Protein AF-A0AAE0B024-F1 (afdb_monomer)

Secondary structure (DSSP, 8-state):
------SS----HHHHHHHHHHHHTS--S-EEEEESS-TTTTSSS-SSS--TT-HHHHHHTTS-EEEEEETT-HHHHHHHHHHS--EEEEEPPPPP-----S----HHHHHHHHHHHHHHS---HHHHHHHHHTTPPPPEEE-S-TTT-GGG-SSSSEEE---TTS-S-HHHHHHHHHHHHHHHHHHHHHTTTPPPSEEEEEE-HHHHHHTTSHHHHHHHHHTTEEEEE-TTS-EEEEEEPPHHHH-S---EEEEEE-HHHHHH-HHHHHHHHHHHHHHHTTTS-----EEEEP-

Structure (mmCIF, N/CA/C/O backbone):
data_AF-A0AAE0B024-F1
#
_entry.id   AF-A0AAE0B024-F1
#
loop_
_atom_site.group_PDB
_atom_site.id
_atom_site.type_symbol
_atom_site.label_atom_id
_atom_site.label_alt_id
_atom_site.label_comp_id
_atom_site.label_asym_id
_atom_site.label_entity_id
_atom_site.label_seq_id
_atom_site.pdbx_PDB_ins_code
_atom_site.Cartn_x
_atom_site.Cartn_y
_atom_site.Cartn_z
_atom_site.occupancy
_atom_site.B_iso_or_equiv
_atom_site.auth_seq_id
_atom_site.auth_comp_id
_atom_site.auth_asym_id
_atom_site.auth_atom_id
_atom_site.pdbx_PDB_model_num
ATOM 1 N N . MET A 1 1 ? 12.556 31.915 -7.738 1.00 69.12 1 MET A N 1
ATOM 2 C CA . MET A 1 1 ? 11.563 31.519 -6.712 1.00 69.12 1 MET A CA 1
ATOM 3 C C . MET A 1 1 ? 10.248 32.215 -7.030 1.00 69.12 1 MET A C 1
ATOM 5 O O . MET A 1 1 ? 10.294 33.352 -7.480 1.00 69.12 1 MET A O 1
ATOM 9 N N . ARG A 1 2 ? 9.103 31.538 -6.878 1.00 78.94 2 ARG A N 1
ATOM 10 C CA . ARG A 1 2 ? 7.771 32.075 -7.207 1.00 78.94 2 ARG A CA 1
ATOM 11 C C . ARG A 1 2 ? 6.831 31.798 -6.036 1.00 78.94 2 ARG A C 1
ATOM 13 O O . ARG A 1 2 ? 6.771 30.659 -5.586 1.00 78.94 2 ARG A O 1
ATOM 20 N N . LEU A 1 3 ? 6.117 32.814 -5.555 1.00 75.31 3 LEU A N 1
ATOM 21 C CA . LEU A 1 3 ? 5.017 32.620 -4.611 1.00 75.31 3 LEU A CA 1
ATOM 22 C C . LEU A 1 3 ? 3.792 32.155 -5.408 1.00 75.31 3 LEU A C 1
ATOM 24 O O . LEU A 1 3 ? 3.409 32.803 -6.383 1.00 75.31 3 LEU A O 1
ATOM 28 N N . LEU A 1 4 ? 3.227 31.005 -5.045 1.00 87.25 4 LEU A N 1
ATOM 29 C CA . LEU A 1 4 ? 2.129 30.371 -5.774 1.00 87.25 4 LEU A CA 1
ATOM 30 C C . LEU A 1 4 ? 0.865 30.342 -4.914 1.00 87.25 4 LEU A C 1
ATOM 32 O O . LEU A 1 4 ? 0.915 29.975 -3.747 1.00 87.25 4 LEU A O 1
ATOM 36 N N . PHE A 1 5 ? -0.270 30.665 -5.535 1.00 88.19 5 PHE A N 1
ATOM 37 C CA . PHE A 1 5 ? -1.617 30.503 -4.967 1.00 88.19 5 PHE A CA 1
ATOM 38 C C . PHE A 1 5 ? -2.400 29.378 -5.670 1.00 88.19 5 PHE A C 1
ATOM 40 O O . PHE A 1 5 ? -3.627 29.311 -5.591 1.00 88.19 5 PHE A O 1
ATOM 47 N N . SER A 1 6 ? -1.710 28.512 -6.420 1.00 86.19 6 SER A N 1
ATOM 48 C CA . SER A 1 6 ? -2.346 27.419 -7.155 1.00 86.19 6 SER A CA 1
ATOM 49 C C . SER A 1 6 ? -2.864 26.346 -6.201 1.00 86.19 6 SER A C 1
ATOM 51 O O . SER A 1 6 ? -2.151 25.903 -5.305 1.00 86.19 6 SER A O 1
ATOM 53 N N . LYS A 1 7 ? -4.088 25.870 -6.447 1.00 82.62 7 LYS A N 1
ATOM 54 C CA . LYS A 1 7 ? -4.689 24.751 -5.699 1.00 82.62 7 LYS A CA 1
ATOM 55 C C . LYS A 1 7 ? -4.157 23.378 -6.126 1.00 82.62 7 LYS A C 1
ATOM 57 O O . LYS A 1 7 ? -4.392 22.395 -5.433 1.00 82.62 7 LYS A O 1
ATOM 62 N N . SER A 1 8 ? -3.481 23.303 -7.271 1.00 80.94 8 SER A N 1
ATOM 63 C CA . SER A 1 8 ? -2.954 22.072 -7.861 1.00 80.94 8 SER A CA 1
ATOM 64 C C . SER A 1 8 ? -1.433 22.112 -7.953 1.00 80.94 8 SER A C 1
ATOM 66 O O . SER A 1 8 ? -0.854 23.136 -8.320 1.00 80.94 8 SER A O 1
ATOM 68 N N . ALA A 1 9 ? -0.798 20.978 -7.665 1.00 85.56 9 ALA A N 1
ATOM 69 C CA . ALA A 1 9 ? 0.608 20.760 -7.974 1.00 85.56 9 ALA A CA 1
ATOM 70 C C . ALA A 1 9 ? 0.785 20.399 -9.460 1.00 85.56 9 ALA A C 1
ATOM 72 O O . ALA A 1 9 ? -0.154 19.963 -10.127 1.00 85.56 9 ALA A O 1
ATOM 73 N N . SER A 1 10 ? 1.997 20.580 -9.973 1.00 91.50 10 SER A N 1
ATOM 74 C CA . SER A 1 10 ? 2.424 20.114 -11.295 1.00 91.50 10 SER A CA 1
ATOM 75 C C . SER A 1 10 ? 3.921 19.793 -11.244 1.00 91.50 10 SER A C 1
ATOM 77 O O . SER A 1 10 ? 4.627 20.382 -10.415 1.00 91.50 10 SER A O 1
ATOM 79 N N . PRO A 1 11 ? 4.426 18.866 -12.075 1.00 93.00 11 PRO A N 1
ATOM 80 C CA . PRO A 1 11 ? 5.859 18.658 -12.211 1.00 93.00 11 PRO A CA 1
ATOM 81 C C . PRO A 1 11 ? 6.511 19.934 -12.751 1.00 93.00 11 PRO A C 1
ATOM 83 O O . PRO A 1 11 ? 5.989 20.591 -13.653 1.00 93.00 11 PRO A O 1
ATOM 86 N N . HIS A 1 12 ? 7.680 20.284 -12.221 1.00 94.06 12 HIS A N 1
ATOM 87 C CA . HIS A 1 12 ? 8.467 21.370 -12.797 1.00 94.06 12 HIS A CA 1
ATOM 88 C C . HIS A 1 12 ? 9.030 20.959 -14.165 1.00 94.06 12 HIS A C 1
ATOM 90 O O . HIS A 1 12 ? 9.232 19.775 -14.440 1.00 94.06 12 HIS A O 1
ATOM 96 N N . HIS A 1 13 ? 9.365 21.943 -15.005 1.00 96.38 13 HIS A N 1
ATOM 97 C CA . HIS A 1 13 ? 9.846 21.686 -16.367 1.00 96.38 13 HIS A CA 1
ATOM 98 C C . HIS A 1 13 ? 11.048 20.741 -16.417 1.00 96.38 13 HIS A C 1
ATOM 100 O O . HIS A 1 13 ? 11.037 19.823 -17.217 1.00 96.38 13 HIS A O 1
ATOM 106 N N . GLY A 1 14 ? 12.030 20.884 -15.519 1.00 96.94 14 GLY A N 1
ATOM 107 C CA . GLY A 1 14 ? 13.171 19.957 -15.462 1.00 96.94 14 GLY A CA 1
ATOM 108 C C . GLY A 1 14 ? 12.781 18.476 -15.315 1.00 96.94 14 GLY A C 1
ATOM 109 O O . GLY A 1 14 ? 13.379 17.628 -15.968 1.00 96.94 14 GLY A O 1
ATOM 110 N N . PHE A 1 15 ? 11.746 18.166 -14.526 1.00 95.81 15 PHE A N 1
ATOM 111 C CA . PHE A 1 15 ? 11.252 16.798 -14.362 1.00 95.81 15 PHE A CA 1
ATOM 112 C C . PHE A 1 15 ? 10.595 16.298 -15.653 1.00 95.81 15 PHE A C 1
ATOM 114 O O . PHE A 1 15 ? 10.873 15.193 -16.102 1.00 95.81 15 PHE A O 1
ATOM 121 N N . ALA A 1 16 ? 9.781 17.138 -16.297 1.00 96.12 16 ALA A N 1
ATOM 122 C CA . ALA A 1 16 ? 9.149 16.799 -17.572 1.00 96.12 16 ALA A CA 1
ATOM 123 C C . ALA A 1 16 ? 10.160 16.650 -18.723 1.00 96.12 16 ALA A C 1
ATOM 125 O O . ALA A 1 16 ? 10.033 15.752 -19.559 1.00 96.12 16 ALA A O 1
ATOM 126 N N . THR A 1 17 ? 11.192 17.495 -18.749 1.00 97.06 17 THR A N 1
ATOM 127 C CA . THR A 1 17 ? 12.264 17.446 -19.746 1.00 97.06 17 THR A CA 1
ATOM 128 C C . THR A 1 17 ? 13.077 16.165 -19.627 1.00 97.06 17 THR A C 1
ATOM 130 O O . THR A 1 17 ? 13.451 15.616 -20.656 1.00 97.06 17 THR A O 1
ATOM 133 N N . TYR A 1 18 ? 13.311 15.656 -18.412 1.00 96.69 18 TYR A N 1
ATOM 134 C CA . TYR A 1 18 ? 13.999 14.378 -18.215 1.00 96.69 18 TYR A CA 1
ATOM 135 C C . TYR A 1 18 ? 13.290 13.239 -18.959 1.00 96.69 18 TYR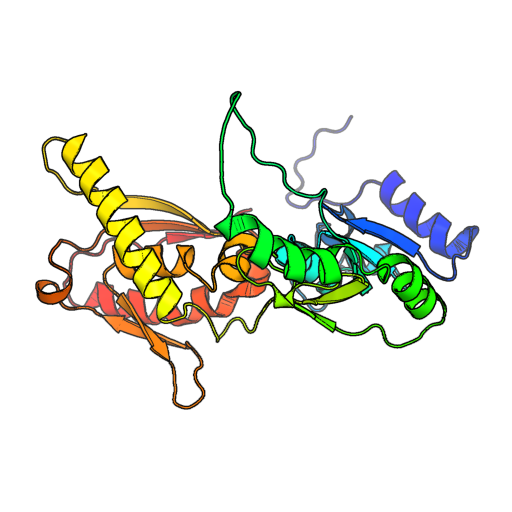 A C 1
ATOM 137 O O . TYR A 1 18 ? 13.898 12.601 -19.816 1.00 96.69 18 TYR A O 1
ATOM 145 N N . TYR A 1 19 ? 11.993 13.038 -18.716 1.00 96.62 19 TYR A N 1
ATOM 146 C CA . TYR A 1 19 ? 11.247 11.976 -19.396 1.00 96.62 19 TYR A CA 1
ATOM 147 C C . TYR A 1 19 ? 11.108 12.226 -20.901 1.00 96.62 19 TYR A C 1
ATOM 149 O O . TYR A 1 19 ? 11.275 11.306 -21.699 1.00 96.62 19 TYR A O 1
ATOM 157 N N . SER A 1 20 ? 10.910 13.485 -21.307 1.00 95.75 20 SER A N 1
ATOM 158 C CA . SER A 1 20 ? 10.879 13.851 -22.729 1.00 95.75 20 SER A CA 1
ATOM 159 C C . SER A 1 20 ? 12.200 13.534 -23.437 1.00 95.75 20 SER A C 1
ATOM 161 O O . SER A 1 20 ? 12.191 13.103 -24.587 1.00 95.75 20 SER A O 1
ATOM 163 N N . PHE A 1 21 ? 13.339 13.738 -22.769 1.00 97.69 21 PHE A N 1
ATOM 164 C CA . PHE A 1 21 ? 14.655 13.384 -23.291 1.00 97.69 21 PHE A CA 1
ATOM 165 C C . PHE A 1 21 ? 14.802 11.866 -23.424 1.00 97.69 21 PHE A C 1
ATOM 167 O O . PHE A 1 21 ? 15.203 11.404 -24.491 1.00 97.69 21 PHE A O 1
ATOM 174 N N . VAL A 1 22 ? 14.443 11.103 -22.384 1.00 97.38 22 VAL A N 1
ATOM 175 C CA . VAL A 1 22 ? 14.522 9.632 -22.387 1.00 97.38 22 VAL A CA 1
ATOM 176 C C . VAL A 1 22 ? 13.712 9.038 -23.546 1.00 97.38 22 VAL A C 1
ATOM 178 O O . VAL A 1 22 ? 14.231 8.199 -24.280 1.00 97.38 22 VAL A O 1
ATOM 181 N N . GLU A 1 23 ? 12.487 9.524 -23.765 1.00 95.44 23 GLU A N 1
ATOM 182 C CA . GLU A 1 23 ? 11.603 9.043 -24.836 1.00 95.44 23 GLU A CA 1
ATOM 183 C C . GLU A 1 23 ? 12.037 9.519 -26.228 1.00 95.44 23 GLU A C 1
ATOM 185 O O . GLU A 1 23 ? 12.195 8.722 -27.149 1.00 95.44 23 GLU A O 1
ATOM 190 N N . LYS A 1 24 ? 12.213 10.831 -26.415 1.00 96.06 24 LYS A N 1
ATOM 191 C CA . LYS A 1 24 ? 12.249 11.425 -27.764 1.00 96.06 24 LYS A CA 1
ATOM 192 C C . LYS A 1 24 ? 13.659 11.637 -28.299 1.00 96.06 24 LYS A C 1
ATOM 194 O O . LYS A 1 24 ? 13.842 11.681 -29.515 1.00 96.06 24 LYS A O 1
ATOM 199 N N . ILE A 1 25 ? 14.642 11.798 -27.412 1.00 97.75 25 ILE A N 1
ATOM 200 C CA . ILE A 1 25 ? 16.025 12.132 -27.781 1.00 97.75 25 ILE A CA 1
ATOM 201 C C . ILE A 1 25 ? 16.927 10.912 -27.615 1.00 97.75 25 ILE A C 1
ATOM 203 O O . ILE A 1 25 ? 17.535 10.476 -28.587 1.00 97.75 25 ILE A O 1
ATOM 207 N N . PHE A 1 26 ? 16.986 10.349 -26.407 1.00 98.12 26 PHE A N 1
ATOM 208 C CA . PHE A 1 26 ? 17.744 9.132 -26.127 1.00 98.12 26 PHE A CA 1
ATOM 209 C C . PHE A 1 26 ? 17.098 7.898 -26.766 1.00 98.12 26 PHE A C 1
ATOM 211 O O . PHE A 1 26 ? 17.817 6.987 -27.161 1.00 98.12 26 PHE A O 1
ATOM 218 N N . LYS A 1 27 ? 15.765 7.915 -26.934 1.00 97.50 27 LYS A N 1
ATOM 219 C CA . LYS A 1 27 ? 14.979 6.837 -27.552 1.00 97.50 27 LYS A CA 1
ATOM 220 C C . LYS A 1 27 ? 15.167 5.508 -26.822 1.00 97.50 27 LYS A C 1
ATOM 222 O O . LYS A 1 27 ? 15.493 4.500 -27.437 1.00 97.50 27 LYS A O 1
ATOM 227 N N . ALA A 1 28 ? 14.992 5.530 -25.499 1.00 97.75 28 ALA A N 1
ATOM 228 C CA . ALA A 1 28 ? 15.032 4.313 -24.695 1.00 97.75 28 ALA A CA 1
ATOM 229 C C . ALA A 1 28 ? 13.937 3.328 -25.128 1.00 97.75 28 ALA A C 1
ATOM 231 O O . ALA A 1 28 ? 12.767 3.699 -25.201 1.00 97.75 28 ALA A O 1
ATOM 232 N N . ASP A 1 29 ? 14.308 2.060 -25.304 1.00 98.00 29 ASP A N 1
ATOM 233 C CA . ASP A 1 29 ? 13.351 0.969 -25.529 1.00 98.00 29 ASP A CA 1
ATOM 234 C C . ASP A 1 29 ? 12.636 0.535 -24.236 1.00 98.00 29 ASP A C 1
ATOM 236 O O . ASP A 1 29 ? 11.558 -0.051 -24.281 1.00 98.00 29 ASP A O 1
ATOM 240 N N . ALA A 1 30 ? 13.235 0.813 -23.074 1.00 97.38 30 ALA A N 1
ATOM 241 C CA . ALA A 1 30 ? 12.669 0.576 -21.749 1.00 97.38 30 ALA A CA 1
ATOM 242 C C . ALA A 1 30 ? 13.340 1.485 -20.708 1.00 97.38 30 ALA A C 1
ATOM 244 O O . ALA A 1 30 ? 14.483 1.912 -20.884 1.00 97.38 30 ALA A O 1
ATOM 245 N N . VAL A 1 31 ? 12.658 1.735 -19.589 1.00 96.81 31 VAL A N 1
ATOM 246 C CA . VAL A 1 31 ? 13.217 2.452 -18.436 1.00 96.81 31 VAL A CA 1
ATOM 247 C C . VAL A 1 31 ? 13.183 1.571 -17.192 1.00 96.81 31 VAL A C 1
ATOM 249 O O . VAL A 1 31 ? 12.182 0.914 -16.915 1.00 96.81 31 VAL A O 1
ATOM 252 N N . LEU A 1 32 ? 14.286 1.559 -16.441 1.00 96.06 32 LEU A N 1
ATOM 253 C CA . LEU A 1 32 ? 14.387 0.886 -15.149 1.00 96.06 32 LEU A CA 1
ATOM 254 C C . LEU A 1 32 ? 14.439 1.922 -14.025 1.00 96.06 32 LEU A C 1
ATOM 256 O O . LEU A 1 32 ? 15.361 2.733 -13.961 1.00 96.06 32 LEU A O 1
ATOM 260 N N . HIS A 1 33 ? 13.482 1.842 -13.108 1.00 96.25 33 HIS A N 1
ATOM 261 C CA . HIS A 1 33 ? 13.453 2.603 -11.866 1.00 96.25 33 HIS A CA 1
ATOM 262 C C . HIS A 1 33 ? 13.751 1.705 -10.657 1.00 96.25 33 HIS A C 1
ATOM 264 O O . HIS A 1 33 ? 13.598 0.482 -10.697 1.00 96.25 33 HIS A O 1
ATOM 270 N N . PHE A 1 34 ? 14.132 2.333 -9.546 1.00 93.94 34 PHE A N 1
ATOM 271 C CA . PHE A 1 34 ? 14.314 1.678 -8.253 1.00 93.94 34 PHE A CA 1
ATOM 272 C C . PHE A 1 34 ? 13.331 2.292 -7.257 1.00 93.94 34 PHE A C 1
ATOM 274 O O . PHE A 1 34 ? 13.369 3.489 -6.979 1.00 93.94 34 PHE A O 1
ATOM 281 N N . GLY A 1 35 ? 12.406 1.473 -6.773 1.00 78.38 35 GLY A N 1
ATOM 282 C CA . GLY A 1 35 ? 11.263 1.880 -5.974 1.00 78.38 35 GLY A CA 1
ATOM 283 C C . GLY A 1 35 ? 11.408 1.501 -4.508 1.00 78.38 35 GLY A C 1
ATOM 284 O O . GLY A 1 35 ? 11.243 0.340 -4.130 1.00 78.38 35 GLY A O 1
ATOM 285 N N . SER A 1 36 ? 11.628 2.518 -3.680 1.00 65.06 36 SER A N 1
ATOM 286 C CA . SER A 1 36 ? 11.063 2.581 -2.327 1.00 65.06 36 SER A CA 1
ATOM 287 C C . SER A 1 36 ? 9.941 3.624 -2.249 1.00 65.06 36 SER A C 1
ATOM 289 O O . SER A 1 36 ? 8.958 3.350 -1.572 1.00 65.06 36 SER A O 1
ATOM 291 N N . HIS A 1 37 ? 10.074 4.739 -2.994 1.00 69.25 37 HIS A N 1
ATOM 292 C CA . HIS A 1 37 ? 9.078 5.795 -3.242 1.00 69.25 37 HIS A CA 1
ATOM 293 C C . HIS A 1 37 ? 9.386 6.521 -4.576 1.00 69.25 37 HIS A C 1
ATOM 295 O O . HIS A 1 37 ? 10.313 7.332 -4.627 1.00 69.25 37 HIS A O 1
ATOM 301 N N . GLY A 1 38 ? 8.666 6.263 -5.673 1.00 76.62 38 GLY A N 1
ATOM 302 C CA . GLY A 1 38 ? 8.923 6.939 -6.952 1.00 76.62 38 GLY A CA 1
ATOM 303 C C . GLY A 1 38 ? 8.113 8.228 -7.116 1.00 76.62 38 GLY A C 1
ATOM 304 O O . GLY A 1 38 ? 6.908 8.264 -6.903 1.00 76.62 38 GLY A O 1
ATOM 305 N N . SER A 1 39 ? 8.749 9.328 -7.523 1.00 84.88 39 SER A N 1
ATOM 306 C CA . SER A 1 39 ? 8.043 10.612 -7.674 1.00 84.88 39 SER A CA 1
ATOM 307 C C . SER A 1 39 ? 7.007 10.599 -8.802 1.00 84.88 39 SER A C 1
ATOM 309 O O . SER A 1 39 ? 6.007 11.307 -8.719 1.00 84.88 39 SER A O 1
ATOM 311 N N . LEU A 1 40 ? 7.241 9.813 -9.857 1.00 92.25 40 LEU A N 1
ATOM 312 C CA . LEU A 1 40 ? 6.410 9.774 -11.061 1.00 92.25 40 LEU A CA 1
ATOM 313 C C . LEU A 1 40 ? 4.985 9.317 -10.754 1.00 92.25 40 LEU A C 1
ATOM 315 O O . LEU A 1 40 ? 4.030 10.003 -11.109 1.00 92.25 40 LEU A O 1
ATOM 319 N N . GLU A 1 41 ? 4.832 8.182 -10.075 1.00 92.19 41 GLU A N 1
ATOM 320 C CA . GLU A 1 41 ? 3.527 7.604 -9.774 1.00 92.19 41 GLU A CA 1
ATOM 321 C C . GLU A 1 41 ? 2.705 8.470 -8.811 1.00 92.19 41 GLU A C 1
ATOM 323 O O . GLU A 1 41 ? 1.478 8.438 -8.866 1.00 92.19 41 GLU A O 1
ATOM 328 N N . PHE A 1 42 ? 3.349 9.301 -7.988 1.00 91.81 42 PHE A N 1
ATOM 329 C CA . PHE A 1 42 ? 2.676 10.220 -7.066 1.00 91.81 42 PHE A CA 1
ATOM 330 C C . PHE A 1 42 ? 2.402 11.608 -7.662 1.00 91.81 42 PHE A C 1
ATOM 332 O O . PHE A 1 42 ? 1.819 12.457 -6.984 1.00 91.81 42 PHE A O 1
ATOM 339 N N . MET A 1 43 ? 2.757 11.853 -8.930 1.00 92.56 43 MET A N 1
ATOM 340 C CA . MET A 1 43 ? 2.390 13.101 -9.599 1.00 92.56 43 MET A CA 1
ATOM 341 C C . MET A 1 43 ? 0.861 13.240 -9.726 1.00 92.56 43 MET A C 1
ATOM 343 O O . MET A 1 43 ? 0.155 12.232 -9.849 1.00 92.56 43 MET A O 1
ATOM 347 N N . PRO A 1 44 ? 0.319 14.474 -9.736 1.00 92.56 44 PRO A N 1
ATOM 348 C CA . PRO A 1 44 ? -1.123 14.709 -9.784 1.00 92.56 44 PRO A CA 1
ATOM 349 C C . PRO A 1 44 ? -1.822 14.000 -10.955 1.00 92.56 44 PRO A C 1
ATOM 351 O O . PRO A 1 44 ? -1.339 13.982 -12.086 1.00 92.56 44 PRO A O 1
ATOM 354 N N . GLY A 1 45 ? -2.979 13.399 -10.669 1.00 92.06 45 GLY A N 1
ATOM 355 C CA . GLY A 1 45 ? -3.739 12.591 -11.625 1.00 92.06 45 GLY A CA 1
ATOM 356 C C . GLY A 1 45 ? -4.756 11.677 -10.939 1.00 92.06 45 GLY A C 1
ATOM 357 O O . GLY A 1 45 ? -4.784 11.580 -9.706 1.00 92.06 45 GLY A O 1
ATOM 358 N N . LYS A 1 46 ? -5.582 10.992 -11.737 1.00 92.06 46 LYS A N 1
ATOM 359 C CA . LYS A 1 46 ? -6.607 10.032 -11.276 1.00 92.06 46 LYS A CA 1
ATOM 360 C C . LYS A 1 46 ? -6.000 8.907 -10.444 1.00 92.06 46 LYS A C 1
ATOM 362 O O . LYS A 1 46 ? -4.847 8.581 -10.632 1.00 92.06 46 LYS A O 1
ATOM 367 N N . GLN A 1 47 ? -6.769 8.290 -9.547 1.00 88.62 47 GLN A N 1
ATOM 368 C CA . GLN A 1 47 ? -6.291 7.217 -8.650 1.00 88.62 47 GLN A CA 1
ATOM 369 C C . GLN A 1 47 ? -5.846 5.949 -9.405 1.00 88.62 47 GLN A C 1
ATOM 371 O O . GLN A 1 47 ? -4.854 5.319 -9.051 1.00 88.62 47 GLN A O 1
ATOM 376 N N . VAL A 1 48 ? -6.597 5.580 -10.443 1.00 90.75 48 VAL A N 1
ATOM 377 C CA . VAL A 1 48 ? -6.379 4.440 -11.346 1.00 90.75 48 VAL A CA 1
ATOM 378 C C . VAL A 1 48 ? -7.046 4.766 -12.685 1.00 90.75 48 VAL A C 1
ATOM 380 O O . VAL A 1 48 ? -7.944 5.611 -12.713 1.00 90.75 48 VAL A O 1
ATOM 383 N N . GLY A 1 49 ? -6.615 4.122 -13.774 1.00 92.38 49 GLY A N 1
ATOM 384 C CA . GLY A 1 49 ? -7.131 4.399 -15.117 1.00 92.38 49 GLY A CA 1
ATOM 385 C C . GLY A 1 49 ? -6.753 5.813 -15.542 1.00 92.38 49 GLY A C 1
ATOM 386 O O . GLY A 1 49 ? -7.603 6.709 -15.566 1.00 92.38 49 GLY A O 1
ATOM 387 N N . MET A 1 50 ? -5.452 6.028 -15.768 1.00 94.94 50 MET A N 1
ATOM 388 C CA . MET A 1 50 ? -4.945 7.344 -16.143 1.00 94.94 50 MET A CA 1
ATOM 389 C C . MET A 1 50 ? -5.600 7.826 -17.442 1.00 94.94 50 MET A C 1
ATOM 391 O O . MET A 1 50 ? -6.121 7.046 -18.237 1.00 94.94 50 MET A O 1
ATOM 395 N N . SER A 1 51 ? -5.608 9.139 -17.623 1.00 94.00 51 SER A N 1
ATOM 396 C CA . SER A 1 51 ? -5.959 9.779 -18.889 1.00 94.00 51 SER A CA 1
ATOM 397 C C . SER A 1 51 ? -4.852 10.741 -19.290 1.00 94.00 51 SER A C 1
ATOM 399 O O . SER A 1 51 ? -4.027 11.084 -18.449 1.00 94.00 51 SER A O 1
ATOM 401 N N . ASP A 1 52 ? -4.922 11.240 -20.515 1.00 90.69 52 ASP A N 1
ATOM 402 C CA . ASP A 1 52 ? -4.052 12.263 -21.107 1.00 90.69 52 ASP A CA 1
ATOM 403 C C . ASP A 1 52 ? -3.732 13.472 -20.200 1.00 90.69 52 ASP A C 1
ATOM 405 O O . ASP A 1 52 ? -2.630 14.012 -20.233 1.00 90.69 52 ASP A O 1
ATOM 409 N N . VAL A 1 53 ? -4.672 13.889 -19.346 1.00 91.94 53 VAL A N 1
ATOM 410 C CA . VAL A 1 53 ? -4.466 14.980 -18.371 1.00 91.94 53 VAL A CA 1
ATOM 411 C C . VAL A 1 53 ? -3.7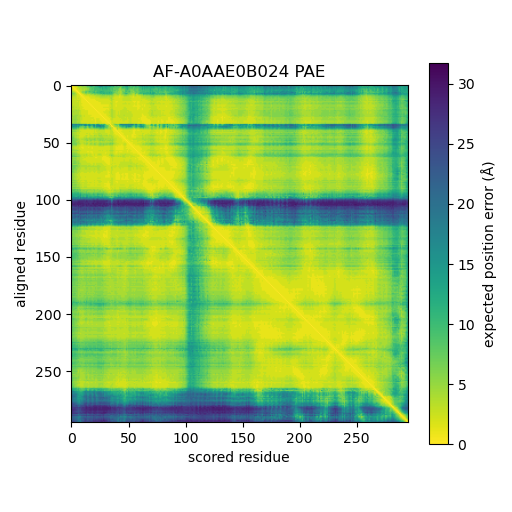22 14.570 -17.089 1.00 91.94 53 VAL A C 1
ATOM 413 O O . VAL A 1 53 ? -3.474 15.408 -16.222 1.00 91.94 53 VAL A O 1
ATOM 416 N N . CYS A 1 54 ? -3.406 13.287 -16.905 1.00 95.19 54 CYS A N 1
ATOM 417 C CA . CYS A 1 54 ? -2.668 12.792 -15.746 1.00 95.19 54 CYS A CA 1
ATOM 418 C C . CYS A 1 54 ? -1.164 12.903 -16.015 1.00 95.19 54 CYS A C 1
ATOM 420 O O . CYS A 1 54 ? -0.656 12.388 -17.010 1.00 95.19 54 CYS A O 1
ATOM 422 N N . TYR A 1 55 ? -0.425 13.529 -15.100 1.00 95.81 55 TYR A N 1
ATOM 423 C CA . TYR A 1 55 ? 1.024 13.664 -15.259 1.00 95.81 55 TYR A CA 1
ATOM 424 C C . TYR A 1 55 ? 1.768 12.326 -15.330 1.00 95.81 55 TYR A C 1
ATOM 426 O O . TYR A 1 55 ? 2.642 12.222 -16.179 1.00 95.81 55 TYR A O 1
ATOM 434 N N . PRO A 1 56 ? 1.446 11.295 -14.523 1.00 95.50 56 PRO A N 1
ATOM 435 C CA . PRO A 1 56 ? 2.123 10.006 -14.649 1.00 95.50 56 PRO A CA 1
ATOM 436 C C . PRO A 1 56 ? 2.060 9.416 -16.069 1.00 95.50 56 PRO A C 1
ATOM 438 O O . PRO A 1 56 ? 3.064 8.905 -16.549 1.00 95.50 56 PRO A O 1
ATOM 441 N N . ASP A 1 57 ? 0.914 9.558 -16.744 1.00 95.56 57 ASP A N 1
ATOM 442 C CA . ASP A 1 57 ? 0.671 9.074 -18.109 1.00 95.56 57 ASP A CA 1
ATOM 443 C C . ASP A 1 57 ? 1.429 9.898 -19.152 1.00 95.56 57 ASP A C 1
ATOM 445 O O . ASP A 1 57 ? 2.234 9.365 -19.910 1.00 95.56 57 ASP A O 1
ATOM 449 N N . SER A 1 58 ? 1.254 11.221 -19.120 1.00 93.75 58 SER A N 1
ATOM 450 C CA . SER A 1 58 ? 1.906 12.116 -20.084 1.00 93.75 58 SER A CA 1
ATOM 451 C C . SER A 1 58 ? 3.428 12.183 -19.935 1.00 93.75 58 SER A C 1
ATOM 453 O O . SER A 1 58 ? 4.115 12.522 -20.897 1.00 93.75 58 SER A O 1
ATOM 455 N N . LEU A 1 59 ? 3.965 11.884 -18.748 1.00 95.56 59 LEU A N 1
ATOM 456 C CA . LEU A 1 59 ? 5.404 11.864 -18.501 1.00 95.56 59 LEU A CA 1
ATOM 457 C C . LEU A 1 59 ? 6.049 10.550 -18.934 1.00 95.56 59 LEU A C 1
ATOM 459 O O . LEU A 1 59 ? 7.066 10.599 -19.611 1.00 95.56 59 LEU A O 1
ATOM 463 N N . ILE A 1 60 ? 5.503 9.392 -18.548 1.00 95.31 60 ILE A N 1
ATOM 464 C CA . ILE A 1 60 ? 6.124 8.104 -18.904 1.00 95.31 60 ILE A CA 1
ATOM 465 C C . ILE A 1 60 ? 5.925 7.753 -20.382 1.00 95.31 60 ILE A C 1
ATOM 467 O O . ILE A 1 60 ? 6.756 7.058 -20.969 1.00 95.31 60 ILE A O 1
ATOM 471 N N . GLY A 1 61 ? 4.840 8.255 -20.980 1.00 92.38 61 GLY A N 1
ATOM 472 C CA . GLY A 1 61 ? 4.497 7.998 -22.370 1.00 92.38 61 GLY A CA 1
ATOM 473 C C . GLY A 1 61 ? 4.317 6.506 -22.634 1.00 92.38 61 GLY A C 1
ATOM 474 O O . GLY A 1 61 ? 3.694 5.788 -21.852 1.00 92.38 61 GLY A O 1
ATOM 475 N N . ASN A 1 62 ? 4.884 6.040 -23.746 1.00 93.06 62 ASN A N 1
ATOM 476 C CA . ASN A 1 62 ? 4.749 4.648 -24.185 1.00 93.06 62 ASN A CA 1
ATOM 477 C C . ASN A 1 62 ? 5.952 3.765 -23.821 1.00 93.06 62 ASN A C 1
ATOM 479 O O . ASN A 1 62 ? 6.009 2.615 -24.257 1.00 93.06 62 ASN A O 1
ATOM 483 N N . ILE A 1 63 ? 6.925 4.281 -23.063 1.00 95.44 63 ILE A N 1
ATOM 484 C CA . ILE A 1 63 ? 8.131 3.517 -22.732 1.00 95.44 63 ILE A CA 1
ATOM 485 C C . ILE A 1 63 ? 7.772 2.423 -21.716 1.00 95.44 63 ILE A C 1
ATOM 487 O O . ILE A 1 63 ? 7.247 2.741 -20.644 1.00 95.44 63 ILE A O 1
ATOM 491 N N . PRO A 1 64 ? 8.098 1.144 -21.985 1.00 96.94 64 PRO A N 1
ATOM 492 C CA . PRO A 1 64 ? 8.013 0.080 -20.996 1.00 96.94 64 PRO A CA 1
ATOM 493 C C . PRO A 1 64 ? 8.731 0.460 -19.698 1.00 96.94 64 PRO A C 1
ATOM 495 O O . PRO A 1 64 ? 9.944 0.677 -19.668 1.00 96.94 64 PRO A O 1
ATOM 498 N N . ASN A 1 65 ? 7.962 0.536 -18.615 1.00 96.88 65 ASN A N 1
ATOM 499 C CA . ASN A 1 65 ? 8.437 0.979 -17.316 1.00 96.88 65 ASN A CA 1
ATOM 500 C C . ASN A 1 65 ? 8.655 -0.225 -16.393 1.00 96.88 65 ASN A C 1
ATOM 502 O O . ASN A 1 65 ? 7.703 -0.883 -15.975 1.00 96.88 65 ASN A O 1
ATOM 506 N N . VAL A 1 66 ? 9.907 -0.529 -16.068 1.00 97.00 66 VAL A N 1
ATOM 507 C CA . VAL A 1 66 ? 10.282 -1.612 -15.154 1.00 97.00 66 VAL A CA 1
ATOM 508 C C . VAL A 1 66 ? 10.747 -1.005 -13.837 1.00 97.00 66 VAL A C 1
ATOM 510 O O . VAL A 1 66 ? 11.470 -0.015 -13.814 1.00 97.00 66 VAL A O 1
ATOM 513 N N . TYR A 1 67 ? 10.343 -1.601 -12.723 1.00 97.38 67 TYR A N 1
ATOM 514 C CA . TYR A 1 67 ? 10.805 -1.226 -11.393 1.00 97.38 67 TYR A CA 1
ATOM 515 C C . TYR A 1 67 ? 11.448 -2.424 -10.716 1.00 97.38 67 TYR A C 1
ATOM 517 O O . TYR A 1 67 ? 10.851 -3.498 -10.682 1.00 97.38 67 TYR A O 1
ATOM 525 N N . TYR A 1 68 ? 12.587 -2.208 -10.066 1.00 96.44 68 TYR A N 1
ATOM 526 C CA . TYR A 1 68 ? 12.922 -2.990 -8.882 1.00 96.44 68 TYR A CA 1
ATOM 527 C C . TYR A 1 68 ? 12.228 -2.386 -7.677 1.00 96.44 68 TYR A C 1
ATOM 529 O O . TYR A 1 68 ? 12.351 -1.189 -7.438 1.00 96.44 68 TYR A O 1
ATOM 537 N N . TYR A 1 69 ? 11.504 -3.191 -6.913 1.00 96.12 69 TYR A N 1
ATOM 538 C CA . TYR A 1 69 ? 10.717 -2.693 -5.792 1.00 96.12 69 TYR A CA 1
ATOM 539 C C . TYR A 1 69 ? 10.832 -3.640 -4.597 1.00 96.12 69 TYR A C 1
ATOM 541 O O . TYR A 1 69 ? 10.829 -4.857 -4.769 1.00 96.12 69 TYR A O 1
ATOM 549 N N . ALA A 1 70 ? 10.947 -3.109 -3.379 1.00 94.75 70 ALA A N 1
ATOM 550 C CA . ALA A 1 70 ? 11.113 -3.950 -2.195 1.00 94.75 70 ALA A CA 1
ATOM 551 C C . ALA A 1 70 ? 9.912 -4.896 -2.029 1.00 94.75 70 ALA A C 1
ATOM 553 O O . ALA A 1 70 ? 8.766 -4.443 -2.010 1.00 94.75 70 ALA A O 1
ATOM 554 N N . ALA A 1 71 ? 10.160 -6.198 -1.852 1.00 93.69 71 ALA A N 1
ATOM 555 C CA . ALA A 1 71 ? 9.106 -7.214 -1.731 1.00 93.69 71 ALA A CA 1
ATOM 556 C C . ALA A 1 71 ? 8.110 -6.926 -0.588 1.00 93.69 71 ALA A C 1
ATOM 558 O O . ALA A 1 71 ? 6.950 -7.338 -0.630 1.00 93.69 71 ALA A O 1
ATOM 559 N N . ASN A 1 72 ? 8.557 -6.171 0.419 1.00 93.50 72 ASN A N 1
ATOM 560 C CA . ASN A 1 72 ? 7.767 -5.749 1.564 1.00 93.50 72 ASN A CA 1
ATOM 561 C C . ASN A 1 72 ? 7.097 -4.371 1.406 1.00 93.50 72 ASN A C 1
ATOM 563 O O . ASN A 1 72 ? 6.535 -3.883 2.388 1.00 93.50 72 ASN A O 1
ATOM 567 N N . ASN A 1 73 ? 7.094 -3.748 0.223 1.00 95.00 73 ASN A N 1
ATOM 568 C CA . ASN A 1 73 ? 6.319 -2.530 -0.047 1.00 95.00 73 ASN A CA 1
ATOM 569 C C . ASN A 1 73 ? 5.254 -2.734 -1.151 1.00 95.00 73 ASN A C 1
ATOM 571 O O . ASN A 1 73 ? 5.288 -2.079 -2.195 1.00 95.00 73 ASN A O 1
ATOM 575 N N . PRO A 1 74 ? 4.275 -3.639 -0.942 1.00 94.81 74 PRO A N 1
ATOM 576 C CA . PRO A 1 74 ? 3.280 -3.973 -1.964 1.00 94.81 74 PRO A CA 1
ATOM 577 C C . PRO A 1 74 ? 2.317 -2.831 -2.294 1.00 94.81 74 PRO A C 1
ATOM 579 O O . PRO A 1 74 ? 1.759 -2.796 -3.393 1.00 94.81 74 PRO A O 1
ATOM 582 N N . SER A 1 75 ? 2.061 -1.923 -1.347 1.00 94.38 75 SER A N 1
ATOM 583 C CA . SER A 1 75 ? 1.039 -0.892 -1.530 1.00 94.38 75 SER A CA 1
ATOM 584 C C . SER A 1 75 ? 1.484 0.130 -2.572 1.00 94.38 75 SER A C 1
ATOM 586 O O . SER A 1 75 ? 0.749 0.396 -3.519 1.00 94.38 75 SER A O 1
ATOM 588 N N . GLU A 1 76 ? 2.714 0.620 -2.464 1.00 94.81 76 GLU A N 1
ATOM 589 C CA . GLU A 1 76 ? 3.258 1.620 -3.374 1.00 94.81 76 GLU A CA 1
ATOM 590 C C . GLU A 1 76 ? 3.658 1.025 -4.717 1.00 94.81 76 GLU A C 1
ATOM 592 O O . GLU A 1 76 ? 3.400 1.631 -5.753 1.00 94.81 76 GLU A O 1
ATOM 597 N N . ALA A 1 77 ? 4.144 -0.216 -4.733 1.00 95.38 77 ALA A N 1
ATOM 598 C CA . ALA A 1 77 ? 4.303 -0.956 -5.978 1.00 95.38 77 ALA A CA 1
ATOM 599 C C . ALA A 1 77 ? 2.978 -1.086 -6.740 1.00 95.38 77 ALA A C 1
ATOM 601 O O . ALA A 1 77 ? 2.936 -0.956 -7.962 1.00 95.38 77 ALA A O 1
ATOM 602 N N . THR A 1 78 ? 1.864 -1.266 -6.024 1.00 96.06 78 THR A N 1
ATOM 603 C CA . THR A 1 78 ? 0.534 -1.264 -6.643 1.00 96.06 78 THR A CA 1
ATOM 604 C C . THR A 1 78 ? 0.157 0.121 -7.182 1.00 96.06 78 THR A C 1
ATOM 606 O O . THR A 1 78 ? -0.516 0.202 -8.211 1.00 96.06 78 THR A O 1
ATOM 609 N N . ILE A 1 79 ? 0.604 1.211 -6.550 1.00 95.69 79 ILE A N 1
ATOM 610 C CA . ILE A 1 79 ? 0.431 2.570 -7.083 1.00 95.69 79 ILE A CA 1
ATOM 611 C C . ILE A 1 79 ? 1.235 2.753 -8.376 1.00 95.69 79 ILE A C 1
ATOM 613 O O . ILE A 1 79 ? 0.654 3.180 -9.373 1.00 95.69 79 ILE A O 1
ATOM 617 N N . ALA A 1 80 ? 2.508 2.345 -8.409 1.00 95.88 80 ALA A N 1
ATOM 618 C CA . ALA A 1 80 ? 3.330 2.374 -9.622 1.00 95.88 80 ALA A CA 1
ATOM 619 C C . ALA A 1 80 ? 2.694 1.553 -10.761 1.00 95.88 80 ALA A C 1
ATOM 621 O O . ALA A 1 80 ? 2.512 2.052 -11.871 1.00 95.88 80 ALA A O 1
ATOM 622 N N . LYS A 1 81 ? 2.211 0.337 -10.474 1.00 95.62 81 LYS A N 1
ATOM 623 C CA . LYS A 1 81 ? 1.459 -0.476 -11.450 1.00 95.62 81 LYS A CA 1
ATOM 624 C C . LYS A 1 81 ? 0.256 0.259 -12.043 1.00 95.62 81 LYS A C 1
ATOM 626 O O . LYS A 1 81 ? 0.023 0.205 -13.245 1.00 95.62 81 LYS A O 1
ATOM 631 N N . ARG A 1 82 ? -0.537 0.924 -11.197 1.00 95.69 82 ARG A N 1
ATOM 632 C CA . ARG A 1 82 ? -1.809 1.555 -11.591 1.00 95.69 82 ARG A CA 1
ATOM 633 C C . ARG A 1 82 ? -1.652 2.923 -12.247 1.00 95.69 82 ARG A C 1
ATOM 635 O O . ARG A 1 82 ? -2.568 3.339 -12.957 1.00 95.69 82 ARG A O 1
ATOM 642 N N . ARG A 1 83 ? -0.566 3.638 -11.948 1.00 95.81 83 ARG A N 1
ATOM 643 C CA . ARG A 1 83 ? -0.387 5.043 -12.337 1.00 95.81 83 ARG A CA 1
ATOM 644 C C . ARG A 1 83 ? 0.743 5.269 -13.330 1.00 95.81 83 ARG A C 1
ATOM 646 O O . ARG A 1 83 ? 0.666 6.239 -14.062 1.00 95.81 83 ARG A O 1
ATOM 653 N N . SER A 1 84 ? 1.754 4.405 -13.382 1.00 95.00 84 SER A N 1
ATOM 654 C CA . SER A 1 84 ? 2.906 4.555 -14.284 1.00 95.00 84 SER A CA 1
ATOM 655 C C . SER A 1 84 ? 3.183 3.311 -15.132 1.00 95.00 84 SER A C 1
ATOM 657 O O . SER A 1 84 ? 4.270 3.184 -15.691 1.00 95.00 84 SER A O 1
ATOM 659 N N . TYR A 1 85 ? 2.212 2.393 -15.226 1.00 95.62 85 TYR A N 1
ATOM 660 C CA . TYR A 1 85 ? 2.281 1.172 -16.043 1.00 95.62 85 TYR A CA 1
ATOM 661 C C . TYR A 1 85 ? 3.451 0.243 -15.685 1.00 95.62 85 TYR A C 1
ATOM 663 O O . TYR A 1 85 ? 3.933 -0.523 -16.516 1.00 95.62 85 TYR A O 1
ATOM 671 N N . ALA A 1 86 ? 3.916 0.315 -14.435 1.00 96.00 86 ALA A N 1
ATOM 672 C CA . ALA A 1 86 ? 5.142 -0.346 -14.023 1.00 96.00 86 ALA A CA 1
ATOM 673 C C . ALA A 1 86 ? 5.014 -1.878 -13.952 1.00 96.00 86 ALA A C 1
ATOM 675 O O . ALA A 1 86 ? 4.084 -2.409 -13.340 1.00 96.00 86 ALA A O 1
ATOM 676 N N . ASN A 1 87 ? 6.019 -2.596 -14.454 1.00 96.94 87 ASN A N 1
ATOM 677 C CA . ASN A 1 87 ? 6.296 -3.973 -14.052 1.00 96.94 87 ASN A CA 1
ATOM 678 C C . ASN A 1 87 ? 7.223 -3.968 -12.823 1.00 96.94 87 ASN A C 1
ATOM 680 O O . ASN A 1 87 ? 8.410 -3.672 -12.939 1.00 96.94 87 ASN A O 1
ATOM 684 N N . THR A 1 88 ? 6.684 -4.262 -11.636 1.00 96.75 88 THR A N 1
ATOM 685 C CA . THR A 1 88 ? 7.412 -4.160 -10.358 1.00 96.75 88 THR A CA 1
ATOM 686 C C . THR A 1 88 ? 8.019 -5.500 -9.936 1.00 96.75 88 THR A C 1
ATOM 688 O O . THR A 1 88 ? 7.370 -6.296 -9.248 1.00 96.75 88 THR A O 1
ATOM 691 N N . ILE A 1 89 ? 9.261 -5.738 -10.337 1.00 97.12 89 ILE A N 1
ATOM 692 C CA . ILE A 1 89 ? 10.057 -6.913 -9.984 1.00 97.12 89 ILE A CA 1
ATOM 693 C C . ILE A 1 89 ? 10.499 -6.779 -8.526 1.00 97.12 89 ILE A C 1
ATOM 695 O O . ILE A 1 89 ? 11.143 -5.799 -8.145 1.00 97.12 89 ILE A O 1
ATOM 699 N N . SER A 1 90 ? 10.123 -7.746 -7.690 1.00 96.12 90 SER A N 1
ATOM 700 C CA . SER A 1 90 ? 10.457 -7.712 -6.272 1.00 96.12 90 SER A CA 1
ATOM 701 C C . SER A 1 90 ? 11.949 -7.938 -6.040 1.00 96.12 90 SER A C 1
ATOM 703 O O . SER A 1 90 ? 12.538 -8.822 -6.659 1.00 96.12 90 SER A O 1
ATOM 705 N N . TYR A 1 91 ? 12.542 -7.182 -5.117 1.00 93.81 91 TYR A N 1
ATOM 706 C CA . TYR A 1 91 ? 13.854 -7.489 -4.546 1.00 93.81 91 TYR A CA 1
ATOM 707 C C . TYR A 1 91 ? 13.763 -7.704 -3.035 1.00 93.81 91 TYR A C 1
ATOM 709 O O . TYR A 1 91 ? 12.845 -7.195 -2.373 1.00 93.81 91 TYR A O 1
ATOM 717 N N . LEU A 1 92 ? 14.702 -8.470 -2.485 1.00 91.69 92 LEU A N 1
ATOM 718 C CA . LEU A 1 92 ? 14.736 -8.771 -1.059 1.00 91.69 92 LEU A CA 1
ATOM 719 C C . LEU A 1 92 ? 15.370 -7.614 -0.279 1.00 91.69 92 LEU A C 1
ATOM 721 O O . LEU A 1 92 ? 16.434 -7.110 -0.630 1.00 91.69 92 LEU A O 1
ATOM 725 N N . THR A 1 93 ? 14.731 -7.184 0.808 1.00 88.94 93 THR A N 1
ATOM 726 C CA . THR A 1 93 ? 15.380 -6.256 1.744 1.00 88.94 93 THR A CA 1
ATOM 727 C C . THR A 1 93 ? 16.613 -6.906 2.373 1.00 88.94 93 THR A C 1
ATOM 729 O O . THR A 1 93 ? 16.640 -8.132 2.476 1.00 88.94 93 THR A O 1
ATOM 732 N N . PRO A 1 94 ? 17.600 -6.125 2.852 1.00 85.81 94 PRO A N 1
ATOM 733 C CA . PRO A 1 94 ? 18.754 -6.686 3.547 1.00 85.81 94 PRO A CA 1
ATOM 734 C C . PRO A 1 94 ? 18.339 -7.725 4.604 1.00 85.81 94 PRO A C 1
ATOM 736 O O . PRO A 1 94 ? 17.320 -7.517 5.282 1.00 85.81 94 PRO A O 1
ATOM 739 N N . PRO A 1 95 ? 19.073 -8.849 4.727 1.00 79.00 95 PRO A N 1
ATOM 740 C CA . PRO A 1 95 ? 18.733 -9.900 5.674 1.00 79.00 95 PRO A CA 1
ATOM 741 C C . PRO A 1 95 ? 18.661 -9.303 7.078 1.00 79.00 95 PRO A C 1
ATOM 743 O O . PRO A 1 95 ? 19.554 -8.580 7.511 1.00 79.00 95 PRO A O 1
ATOM 746 N N . SER A 1 96 ? 17.549 -9.557 7.765 1.00 77.94 96 SER A N 1
ATOM 747 C CA . SER A 1 96 ? 17.359 -9.041 9.116 1.00 77.94 96 SER A CA 1
ATOM 748 C C . SER A 1 96 ? 18.243 -9.812 10.086 1.00 77.94 96 SER A C 1
ATOM 750 O O . SER A 1 96 ? 18.194 -11.040 10.133 1.00 77.94 96 SER A O 1
ATOM 752 N N . GLU A 1 97 ? 19.008 -9.083 10.888 1.00 70.56 97 GLU A N 1
ATOM 753 C CA . GLU A 1 97 ? 19.772 -9.633 12.001 1.00 70.56 97 GLU A CA 1
ATOM 754 C C . GLU A 1 97 ? 19.106 -9.235 13.320 1.00 70.56 97 GLU A C 1
ATOM 756 O O . GLU A 1 97 ? 18.509 -8.161 13.444 1.00 70.56 97 GLU A O 1
ATOM 761 N N . ASN A 1 98 ? 19.184 -10.102 14.330 1.00 74.81 98 ASN A N 1
ATOM 762 C CA . ASN A 1 98 ? 18.773 -9.727 15.677 1.00 74.81 98 ASN A CA 1
ATOM 763 C C . ASN A 1 98 ? 19.619 -8.525 16.126 1.00 74.81 98 ASN A C 1
ATOM 765 O O . ASN A 1 98 ? 20.842 -8.615 16.132 1.00 74.81 98 ASN A O 1
ATOM 769 N N . ALA A 1 99 ? 18.976 -7.443 16.581 1.00 73.69 99 ALA A N 1
ATOM 770 C CA . ALA A 1 99 ? 19.669 -6.233 17.047 1.00 73.69 99 ALA A CA 1
ATOM 771 C C . ALA A 1 99 ? 20.711 -6.503 18.159 1.00 73.69 99 ALA A C 1
ATOM 773 O O . ALA A 1 99 ? 21.658 -5.73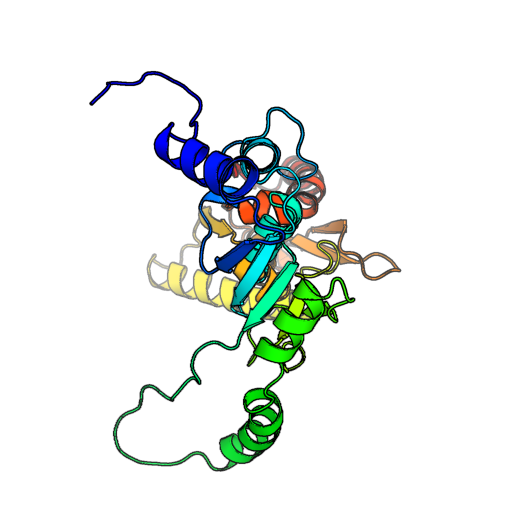7 18.309 1.00 73.69 99 ALA A O 1
ATOM 774 N N . GLY A 1 100 ? 20.552 -7.617 18.888 1.00 63.56 100 GLY A N 1
ATOM 775 C CA . GLY A 1 100 ? 21.531 -8.175 19.818 1.00 63.56 100 GLY A CA 1
ATOM 776 C C . GLY A 1 100 ? 21.700 -7.412 21.140 1.00 63.56 100 GLY A C 1
ATOM 777 O O . GLY A 1 100 ? 21.446 -6.222 21.249 1.00 63.56 100 GLY A O 1
ATOM 778 N N . LEU A 1 101 ? 22.157 -8.147 22.154 1.00 67.69 101 LEU A N 1
ATOM 779 C CA . LEU A 1 101 ? 23.197 -7.791 23.130 1.00 67.69 101 LEU A CA 1
ATOM 780 C C . LEU A 1 101 ? 23.982 -9.099 23.371 1.00 67.69 101 LEU A C 1
ATOM 782 O O . LEU A 1 101 ? 23.467 -10.186 23.095 1.00 67.69 101 LEU A O 1
ATOM 786 N N . TYR A 1 102 ? 25.244 -9.031 23.800 1.00 60.31 102 TYR A N 1
ATOM 787 C CA . TYR A 1 102 ? 26.146 -10.192 23.785 1.00 60.31 102 TYR A CA 1
ATOM 788 C C . TYR A 1 102 ? 25.627 -11.399 24.602 1.00 60.31 102 TYR A C 1
ATOM 790 O O . TYR A 1 102 ? 25.376 -11.285 25.798 1.00 60.31 102 TYR A O 1
ATOM 798 N N . LYS A 1 103 ? 25.651 -12.565 23.933 1.00 45.94 103 LYS A N 1
ATOM 799 C CA . LYS A 1 103 ? 25.499 -13.973 24.378 1.00 45.94 103 LYS A CA 1
ATOM 800 C C . LYS A 1 103 ? 24.088 -14.593 24.536 1.00 45.94 103 LYS A C 1
ATOM 802 O O . LYS A 1 103 ? 23.341 -14.268 25.445 1.00 45.94 103 LYS A O 1
ATOM 807 N N . ALA A 1 104 ? 23.940 -15.673 23.740 1.00 58.09 104 ALA A N 1
ATOM 808 C CA . ALA A 1 104 ? 23.134 -16.912 23.847 1.00 58.09 104 ALA A CA 1
ATOM 809 C C . ALA A 1 104 ? 21.598 -16.810 23.749 1.00 58.09 104 ALA A C 1
ATOM 811 O O . ALA A 1 104 ? 20.999 -15.924 24.332 1.00 58.09 104 ALA A O 1
ATOM 812 N N . LYS A 1 105 ? 20.845 -17.726 23.119 1.00 59.62 105 LYS A N 1
ATOM 813 C CA . LYS A 1 105 ? 21.029 -18.922 22.254 1.00 59.62 105 LYS A CA 1
ATOM 814 C C . LYS A 1 105 ? 19.619 -19.199 21.681 1.00 59.62 105 LYS A C 1
ATOM 816 O O . LYS A 1 105 ? 18.673 -19.131 22.457 1.00 59.62 105 LYS A O 1
ATOM 821 N N . LEU A 1 106 ? 19.449 -19.554 20.400 1.00 57.41 106 LEU A N 1
ATOM 822 C CA . LEU A 1 106 ? 18.124 -19.882 19.824 1.00 57.41 106 LEU A CA 1
ATOM 823 C C . LEU A 1 106 ? 18.198 -21.007 18.774 1.00 57.41 106 LEU A C 1
ATOM 825 O O . LEU A 1 106 ? 18.190 -20.752 17.575 1.00 57.41 106 LEU A O 1
ATOM 829 N N . THR A 1 107 ? 18.250 -22.265 19.214 1.00 57.72 107 THR A N 1
ATOM 830 C CA . THR A 1 107 ? 18.371 -23.430 18.315 1.00 57.72 107 THR A CA 1
ATOM 831 C C . THR A 1 107 ? 17.136 -23.639 17.424 1.00 57.72 107 THR A C 1
ATOM 833 O O . THR A 1 107 ? 17.283 -23.936 16.246 1.00 57.72 107 THR A O 1
ATOM 836 N N . THR A 1 108 ? 15.924 -23.391 17.933 1.00 58.25 108 THR A N 1
ATOM 837 C CA . THR A 1 108 ? 14.659 -23.573 17.186 1.00 58.25 108 THR A CA 1
ATOM 838 C C . THR A 1 108 ? 14.479 -22.568 16.039 1.00 58.25 108 THR A C 1
ATOM 840 O O . THR A 1 108 ? 13.770 -22.836 15.075 1.00 58.25 108 THR A O 1
ATOM 843 N N . LEU A 1 109 ? 15.150 -21.414 16.111 1.00 60.81 109 LEU A N 1
ATOM 844 C CA . LEU A 1 109 ? 15.142 -20.411 15.046 1.00 60.81 109 LEU A CA 1
ATOM 845 C C . LEU A 1 109 ? 15.896 -20.910 13.801 1.00 60.81 109 LEU A C 1
ATOM 847 O O . LEU A 1 109 ? 15.488 -20.611 12.683 1.00 60.81 109 LEU A O 1
ATOM 851 N N . PHE A 1 110 ? 16.964 -21.695 13.975 1.00 62.03 110 PHE A N 1
ATOM 852 C CA . PHE A 1 110 ? 17.838 -22.092 12.868 1.00 62.03 110 PHE A CA 1
ATOM 853 C C . PHE A 1 110 ? 17.180 -23.050 11.865 1.00 62.03 110 PHE A C 1
ATOM 855 O O . PHE A 1 110 ? 17.505 -22.984 10.683 1.00 62.03 110 PHE A O 1
ATOM 862 N N . GLU A 1 111 ? 16.226 -23.881 12.287 1.00 61.69 111 GLU A N 1
ATOM 863 C CA . GLU A 1 111 ? 15.500 -24.780 11.374 1.00 61.69 111 GLU A CA 1
ATOM 864 C C . GLU A 1 111 ? 14.533 -24.005 10.464 1.00 61.69 111 GLU A C 1
ATOM 866 O O . GLU A 1 111 ? 14.534 -24.203 9.250 1.00 61.69 111 GLU A O 1
ATOM 871 N N . PHE A 1 112 ? 13.785 -23.042 11.018 1.00 63.69 112 PHE A N 1
ATOM 872 C CA . PHE A 1 112 ? 12.962 -22.122 10.223 1.00 63.69 112 PHE A CA 1
ATOM 873 C C . PHE A 1 112 ? 13.820 -21.236 9.308 1.00 63.69 112 PHE A C 1
ATOM 875 O O . PHE A 1 112 ? 13.496 -21.049 8.133 1.00 63.69 112 PHE A O 1
ATOM 882 N N . LEU A 1 113 ? 14.950 -20.730 9.819 1.00 64.50 113 LEU A N 1
ATOM 883 C CA . LEU A 1 113 ? 15.905 -19.969 9.014 1.00 64.50 113 LEU A CA 1
ATOM 884 C C . LEU A 1 113 ? 16.500 -20.805 7.876 1.00 64.50 113 LEU A C 1
ATOM 886 O O . LEU A 1 113 ? 16.800 -20.226 6.842 1.00 64.50 113 LEU A O 1
ATOM 890 N N . GLY A 1 114 ? 16.646 -22.126 8.015 1.00 66.12 114 GLY A N 1
ATOM 891 C CA . GLY A 1 114 ? 17.176 -23.001 6.965 1.00 66.12 114 GLY A CA 1
ATOM 892 C C . GLY A 1 114 ? 16.288 -23.076 5.717 1.00 66.12 114 GLY A C 1
ATOM 893 O O . GLY A 1 114 ? 16.790 -22.976 4.597 1.00 66.12 114 GLY A O 1
ATOM 894 N N . GLU A 1 115 ? 14.968 -23.188 5.886 1.00 66.75 115 GLU A N 1
ATOM 895 C CA . GLU A 1 115 ? 14.021 -23.158 4.756 1.00 66.75 115 GLU A CA 1
ATOM 896 C C . GLU A 1 115 ? 13.878 -21.746 4.172 1.00 66.75 115 GLU A C 1
ATOM 898 O O . GLU A 1 115 ? 13.884 -21.574 2.951 1.00 66.75 115 GLU A O 1
ATOM 903 N N . CYS A 1 116 ? 13.857 -20.716 5.026 1.00 63.41 116 CYS A N 1
ATOM 904 C CA . CYS A 1 116 ? 13.917 -19.327 4.571 1.00 63.41 116 CYS A CA 1
ATOM 905 C C . CYS A 1 116 ? 15.210 -19.047 3.795 1.00 63.41 116 CYS A C 1
ATOM 907 O O . CYS A 1 116 ? 15.153 -18.394 2.760 1.00 63.41 116 CYS A O 1
ATOM 909 N N . LEU A 1 117 ? 16.358 -19.583 4.224 1.00 67.69 117 LEU A N 1
ATOM 910 C CA . LEU A 1 117 ? 17.652 -19.385 3.573 1.00 67.69 117 LEU A CA 1
ATOM 911 C C . LEU A 1 117 ? 17.617 -19.870 2.126 1.00 67.69 117 LEU A C 1
ATOM 913 O O . LEU A 1 117 ? 18.061 -19.132 1.257 1.00 67.69 117 LEU A O 1
ATOM 917 N N . LYS A 1 118 ? 17.032 -21.043 1.841 1.00 71.00 118 LYS A N 1
ATOM 918 C CA . LYS A 1 118 ? 16.903 -21.563 0.464 1.00 71.00 118 LYS A CA 1
ATOM 919 C C . LYS A 1 118 ? 16.172 -20.589 -0.463 1.00 71.00 118 LYS A C 1
ATOM 921 O O . LYS A 1 118 ? 16.555 -20.444 -1.619 1.00 71.00 118 LYS A O 1
ATOM 926 N N . LEU A 1 119 ? 15.136 -19.919 0.042 1.00 66.31 119 LEU A N 1
ATOM 927 C CA . LEU A 1 119 ? 14.361 -18.944 -0.727 1.00 66.31 119 LEU A CA 1
ATOM 928 C C . LEU A 1 119 ? 14.999 -17.544 -0.733 1.00 66.31 119 LEU A C 1
ATOM 930 O O . LEU A 1 119 ? 14.826 -16.807 -1.698 1.00 66.31 119 LEU A O 1
ATOM 934 N N . ILE A 1 120 ? 15.748 -17.193 0.315 1.00 65.62 120 ILE A N 1
ATOM 935 C CA . ILE A 1 120 ? 16.510 -15.942 0.448 1.00 65.62 120 ILE A CA 1
ATOM 936 C C . ILE A 1 120 ? 17.728 -15.931 -0.485 1.00 65.62 120 ILE A C 1
ATOM 938 O O . ILE A 1 120 ? 18.043 -14.893 -1.054 1.00 65.62 120 ILE A O 1
ATOM 942 N N . VAL A 1 121 ? 18.406 -17.070 -0.667 1.00 72.12 121 VAL A N 1
ATOM 943 C CA . VAL A 1 121 ? 19.585 -17.187 -1.550 1.00 72.12 121 VAL A CA 1
ATOM 944 C C . VAL A 1 121 ? 19.221 -17.456 -3.012 1.00 72.12 121 VAL A C 1
ATOM 946 O O . VAL A 1 121 ? 20.111 -17.576 -3.855 1.00 72.12 121 VAL A O 1
ATOM 949 N N . ALA A 1 122 ? 17.929 -17.569 -3.332 1.00 77.75 122 ALA A N 1
ATOM 950 C CA . ALA A 1 122 ? 17.475 -17.727 -4.705 1.00 77.75 122 ALA A CA 1
ATOM 951 C C . ALA A 1 122 ? 17.823 -16.472 -5.525 1.00 77.75 122 ALA A C 1
ATOM 953 O O . ALA A 1 122 ? 17.394 -15.365 -5.213 1.00 77.75 122 ALA A O 1
ATOM 954 N N . HIS A 1 123 ? 18.584 -16.644 -6.607 1.00 82.38 123 HIS A N 1
ATOM 955 C CA . HIS A 1 123 ? 19.121 -15.536 -7.401 1.00 82.38 123 HIS A CA 1
ATOM 956 C C . HIS A 1 123 ? 18.253 -15.234 -8.638 1.00 82.38 123 HIS A C 1
ATOM 958 O O . HIS A 1 123 ? 18.688 -15.345 -9.788 1.00 82.38 123 HIS A O 1
ATOM 964 N N . ASN A 1 124 ? 16.995 -14.863 -8.397 1.00 89.81 124 ASN A N 1
ATOM 965 C CA . ASN A 1 124 ? 15.983 -14.708 -9.452 1.00 89.81 124 ASN A CA 1
ATOM 966 C C . ASN A 1 124 ? 15.841 -13.269 -9.977 1.00 89.81 124 ASN A C 1
ATOM 968 O O . ASN A 1 124 ? 15.309 -13.059 -11.068 1.00 89.81 124 ASN A O 1
ATOM 972 N N . GLU A 1 125 ? 16.302 -12.276 -9.214 1.00 93.69 125 GLU A N 1
ATOM 973 C CA . GLU A 1 125 ? 16.018 -10.852 -9.443 1.00 93.69 125 GLU A CA 1
ATOM 974 C C . GLU A 1 125 ? 16.525 -10.380 -10.815 1.00 93.69 125 GLU A C 1
ATOM 976 O O . GLU A 1 125 ? 15.731 -9.969 -11.665 1.00 93.69 125 GLU A O 1
ATOM 981 N N . LEU A 1 126 ? 17.823 -10.561 -11.091 1.00 93.69 126 LEU A N 1
ATOM 982 C CA . LEU A 1 126 ? 18.432 -10.167 -12.368 1.00 93.69 126 LEU A CA 1
ATOM 983 C C . LEU A 1 126 ? 17.879 -10.958 -13.562 1.00 93.69 126 LEU A C 1
ATOM 985 O O . LEU A 1 126 ? 17.697 -10.404 -14.648 1.00 93.69 126 LEU A O 1
ATOM 989 N N . GLY A 1 127 ? 17.579 -12.245 -13.362 1.00 95.06 127 GLY A N 1
ATOM 990 C CA . GLY A 1 127 ? 16.962 -13.082 -14.392 1.00 95.06 127 GLY A CA 1
ATOM 991 C C . GLY A 1 127 ? 15.583 -12.563 -14.800 1.00 95.06 127 GLY A C 1
ATOM 992 O O . GLY A 1 127 ? 15.245 -12.558 -15.982 1.00 95.06 127 GLY A O 1
ATOM 993 N N . SER A 1 128 ? 14.824 -12.052 -13.836 1.00 95.62 128 SER A N 1
ATOM 994 C CA . SER A 1 128 ? 13.485 -11.506 -14.058 1.00 95.62 128 SER A CA 1
ATOM 995 C C . SER A 1 128 ? 13.533 -10.142 -14.744 1.00 95.62 128 SER A C 1
ATOM 997 O O . SER A 1 128 ? 12.723 -9.876 -15.631 1.00 95.62 128 SER A O 1
ATOM 999 N N . LEU A 1 129 ? 14.532 -9.306 -14.429 1.00 96.44 129 LEU A N 1
ATOM 1000 C CA . LEU A 1 129 ? 14.787 -8.076 -15.187 1.00 96.44 129 LEU A CA 1
ATOM 1001 C C . LEU A 1 129 ? 15.093 -8.389 -16.654 1.00 96.44 129 LEU A C 1
ATOM 1003 O O . LEU A 1 129 ? 14.508 -7.782 -17.547 1.00 96.44 129 LEU A O 1
ATOM 1007 N N . LYS A 1 130 ? 15.959 -9.375 -16.913 1.00 96.88 130 LYS A N 1
ATOM 1008 C CA . LYS A 1 130 ? 16.247 -9.831 -18.278 1.00 96.88 130 LYS A CA 1
ATOM 1009 C C . LYS A 1 130 ? 14.979 -10.305 -18.991 1.00 96.88 130 LYS A C 1
ATOM 1011 O O . LYS A 1 130 ? 14.759 -9.916 -20.130 1.00 96.88 130 LYS A O 1
ATOM 1016 N N . GLN A 1 131 ? 14.129 -11.095 -18.330 1.00 96.69 131 GLN A N 1
ATOM 1017 C CA . GLN A 1 131 ? 12.846 -11.519 -18.902 1.00 96.69 131 GLN A CA 1
ATOM 1018 C C . GLN A 1 131 ? 11.956 -10.323 -19.266 1.00 96.69 131 GLN A C 1
ATOM 1020 O O . GLN A 1 131 ? 11.429 -10.288 -20.375 1.00 96.69 131 GLN A O 1
ATOM 1025 N N . ALA A 1 132 ? 11.831 -9.329 -18.381 1.00 96.81 132 ALA A N 1
ATOM 1026 C CA . ALA A 1 132 ? 11.042 -8.127 -18.648 1.00 96.81 132 ALA A CA 1
ATOM 1027 C C . ALA A 1 132 ? 11.576 -7.335 -19.852 1.00 96.81 132 ALA A C 1
ATOM 1029 O O . ALA A 1 132 ? 10.796 -6.942 -20.716 1.00 96.81 132 ALA A O 1
ATOM 1030 N N . LEU A 1 133 ? 12.897 -7.141 -19.936 1.00 96.81 133 LEU A N 1
ATOM 1031 C CA . LEU A 1 133 ? 13.543 -6.436 -21.050 1.00 96.81 133 LEU A CA 1
ATOM 1032 C C . LEU A 1 133 ? 13.460 -7.214 -22.374 1.00 96.81 133 LEU A C 1
ATOM 1034 O O . LEU A 1 133 ? 13.454 -6.613 -23.441 1.00 96.81 133 LEU A O 1
ATOM 1038 N N . GLU A 1 134 ? 13.338 -8.542 -22.320 1.00 97.81 134 GLU A N 1
ATOM 1039 C CA . GLU A 1 134 ? 13.058 -9.397 -23.481 1.00 97.81 134 GLU A CA 1
ATOM 1040 C C . GLU A 1 134 ? 11.566 -9.429 -23.868 1.00 97.81 134 GLU A C 1
ATOM 1042 O O . GLU A 1 134 ? 11.180 -10.199 -24.748 1.00 97.81 134 GLU A O 1
ATOM 1047 N N . GLY A 1 135 ? 10.709 -8.647 -23.201 1.00 96.38 135 GLY A N 1
ATOM 1048 C CA . GLY A 1 135 ? 9.264 -8.639 -23.441 1.00 96.38 135 GLY A CA 1
ATOM 1049 C C . GLY A 1 135 ? 8.557 -9.930 -23.011 1.00 96.3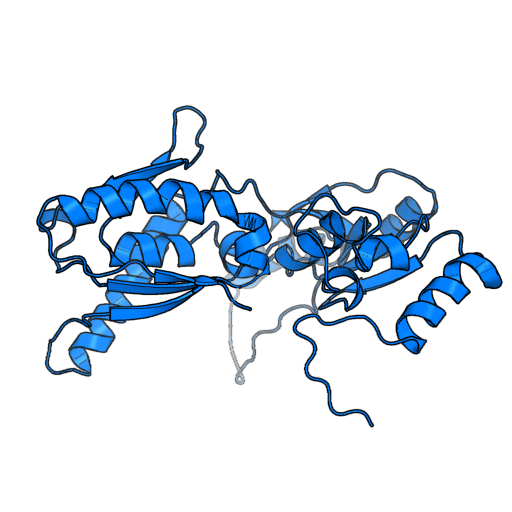8 135 GLY A C 1
ATOM 1050 O O . GLY A 1 135 ? 7.473 -10.237 -23.506 1.00 96.38 135 GLY A O 1
ATOM 1051 N N . LYS A 1 136 ? 9.166 -10.717 -22.115 1.00 97.88 136 LYS A N 1
ATOM 1052 C CA . LYS A 1 136 ? 8.608 -11.980 -21.616 1.00 97.88 136 LYS A CA 1
ATOM 1053 C C . LYS A 1 136 ? 7.742 -11.766 -20.378 1.00 97.88 136 LYS A C 1
ATOM 1055 O O . LYS A 1 136 ? 7.856 -10.777 -19.656 1.00 97.88 136 LYS A O 1
ATOM 1060 N N . TYR A 1 137 ? 6.885 -12.749 -20.119 1.00 97.56 137 TYR A N 1
ATOM 1061 C CA . TYR A 1 137 ? 6.076 -12.800 -18.910 1.00 97.56 137 TYR A CA 1
ATOM 1062 C C . TYR A 1 137 ? 6.954 -13.023 -17.672 1.00 97.56 137 TYR A C 1
ATOM 1064 O O . TYR A 1 137 ? 7.653 -14.031 -17.591 1.00 97.56 137 TYR A O 1
ATOM 1072 N N . VAL A 1 138 ? 6.879 -12.099 -16.712 1.00 97.06 138 VAL A N 1
ATOM 1073 C CA . VAL A 1 138 ? 7.494 -12.234 -15.385 1.00 97.06 138 VAL A CA 1
ATOM 1074 C C . VAL A 1 138 ? 6.440 -12.750 -14.408 1.00 97.06 138 VAL A C 1
ATOM 1076 O O . VAL A 1 138 ? 5.333 -12.212 -14.332 1.00 97.06 138 VAL A O 1
ATOM 1079 N N . GLU A 1 139 ? 6.773 -13.808 -13.672 1.00 97.00 139 GLU A N 1
ATOM 1080 C CA . GLU A 1 139 ? 5.832 -14.492 -12.783 1.00 97.00 139 GLU A CA 1
ATOM 1081 C C . GLU A 1 139 ? 5.326 -13.558 -11.664 1.00 97.00 139 GLU A C 1
ATOM 1083 O O . GLU A 1 139 ? 6.128 -12.882 -11.014 1.00 97.00 139 GLU A O 1
ATOM 1088 N N . PRO A 1 140 ? 4.011 -13.503 -11.390 1.00 97.12 140 PRO A N 1
ATOM 1089 C CA . PRO A 1 140 ? 3.461 -12.719 -10.297 1.00 97.12 140 PRO A CA 1
ATOM 1090 C C . PRO A 1 140 ? 3.662 -13.411 -8.945 1.00 97.12 140 PRO A C 1
ATOM 1092 O O . PRO A 1 140 ? 3.706 -14.635 -8.837 1.00 97.12 140 PRO A O 1
ATOM 1095 N N . GLY A 1 141 ? 3.723 -12.615 -7.882 1.00 95.81 141 GLY A N 1
ATOM 1096 C CA . GLY A 1 141 ? 3.770 -13.124 -6.512 1.00 95.81 141 GLY A CA 1
ATOM 1097 C C . GLY A 1 141 ? 3.229 -12.117 -5.503 1.00 95.81 141 GLY A C 1
ATOM 1098 O O . GLY A 1 141 ? 3.118 -10.931 -5.818 1.00 95.81 141 GLY A O 1
ATOM 1099 N N . PRO A 1 142 ? 2.883 -12.546 -4.282 1.00 95.38 142 PRO A N 1
ATOM 1100 C CA . PRO A 1 142 ? 2.430 -11.620 -3.257 1.00 95.38 142 PRO A CA 1
ATOM 1101 C C . PRO A 1 142 ? 3.599 -10.752 -2.777 1.00 95.38 142 PRO A C 1
ATOM 1103 O O . PRO A 1 142 ? 4.664 -11.265 -2.446 1.00 95.38 142 PRO A O 1
ATOM 1106 N N . GLY A 1 143 ? 3.395 -9.440 -2.688 1.00 93.31 143 GLY A N 1
ATOM 1107 C CA . GLY A 1 143 ? 4.258 -8.570 -1.892 1.00 93.31 143 GLY A CA 1
ATOM 1108 C C . GLY A 1 143 ? 3.719 -8.487 -0.463 1.00 93.31 143 GLY A C 1
ATOM 1109 O O . GLY A 1 143 ? 2.522 -8.280 -0.256 1.00 93.31 143 GLY A O 1
ATOM 1110 N N . CYS A 1 144 ? 4.574 -8.693 0.534 1.00 90.12 144 CYS A N 1
ATOM 1111 C CA . CYS A 1 144 ? 4.211 -8.702 1.952 1.00 90.12 144 CYS A CA 1
ATOM 1112 C C . CYS A 1 144 ? 5.485 -8.694 2.817 1.00 90.12 144 CYS A C 1
ATOM 1114 O O . CYS A 1 144 ? 6.606 -8.643 2.317 1.00 90.12 144 CYS A O 1
ATOM 1116 N N . ASP A 1 145 ? 5.319 -8.738 4.132 1.00 90.69 145 ASP A N 1
ATOM 1117 C CA . ASP A 1 145 ? 6.402 -9.073 5.046 1.00 90.69 145 ASP A CA 1
ATOM 1118 C C . ASP A 1 145 ? 6.774 -10.568 4.893 1.00 90.69 145 ASP A C 1
ATOM 1120 O O . ASP A 1 145 ? 5.894 -11.418 5.068 1.00 90.69 145 ASP A O 1
ATOM 1124 N N . PRO A 1 146 ? 8.031 -10.914 4.550 1.00 88.38 146 PRO A N 1
ATOM 1125 C CA . PRO A 1 146 ? 8.427 -12.299 4.287 1.00 88.38 146 PRO A CA 1
ATOM 1126 C C . PRO A 1 146 ? 8.442 -13.181 5.546 1.00 88.38 146 PRO A C 1
ATOM 1128 O O . PRO A 1 146 ? 8.363 -14.399 5.423 1.00 88.38 146 PRO A O 1
ATOM 1131 N N . ILE A 1 147 ? 8.502 -12.595 6.749 1.00 86.69 147 ILE A N 1
ATOM 1132 C CA . ILE A 1 147 ? 8.432 -13.338 8.015 1.00 86.69 147 ILE A CA 1
ATOM 1133 C C . ILE A 1 147 ? 6.980 -13.738 8.292 1.00 86.69 147 ILE A C 1
ATOM 1135 O O . ILE A 1 147 ? 6.701 -14.888 8.621 1.00 86.69 147 ILE A O 1
ATOM 1139 N N . ARG A 1 148 ? 6.035 -12.804 8.123 1.00 86.94 148 ARG A N 1
ATOM 1140 C CA . ARG A 1 148 ? 4.595 -13.071 8.296 1.00 86.94 148 ARG A CA 1
ATOM 1141 C C . ARG A 1 148 ? 4.017 -13.935 7.179 1.00 86.94 148 ARG A C 1
ATOM 1143 O O . ARG A 1 148 ? 3.105 -14.718 7.429 1.00 86.94 148 ARG A O 1
ATOM 1150 N N . ASN A 1 149 ? 4.508 -13.779 5.950 1.00 89.81 149 ASN A N 1
ATOM 1151 C CA . ASN A 1 149 ? 4.075 -14.560 4.798 1.00 89.81 149 ASN A CA 1
ATOM 1152 C C . ASN A 1 149 ? 5.279 -15.029 3.960 1.00 89.81 149 ASN A C 1
ATOM 1154 O O . ASN A 1 149 ? 5.668 -14.344 3.011 1.00 89.81 149 ASN A O 1
ATOM 1158 N N . PRO A 1 150 ? 5.817 -16.232 4.227 1.00 89.06 150 PRO A N 1
ATOM 1159 C CA . PRO A 1 150 ? 6.947 -16.779 3.472 1.00 89.06 150 PRO A CA 1
ATOM 1160 C C . PRO A 1 150 ? 6.694 -16.948 1.966 1.00 89.06 150 PRO A C 1
ATOM 1162 O O . PRO A 1 150 ? 7.647 -17.012 1.196 1.00 89.06 150 PRO A O 1
ATOM 1165 N N . LYS A 1 151 ? 5.428 -16.953 1.510 1.00 89.25 151 LYS A N 1
ATOM 1166 C CA . LYS A 1 151 ? 5.068 -17.036 0.077 1.00 89.25 151 LYS A CA 1
ATOM 1167 C C . LYS A 1 151 ? 5.496 -15.813 -0.744 1.00 89.25 151 LYS A C 1
ATOM 1169 O O . LYS A 1 151 ? 5.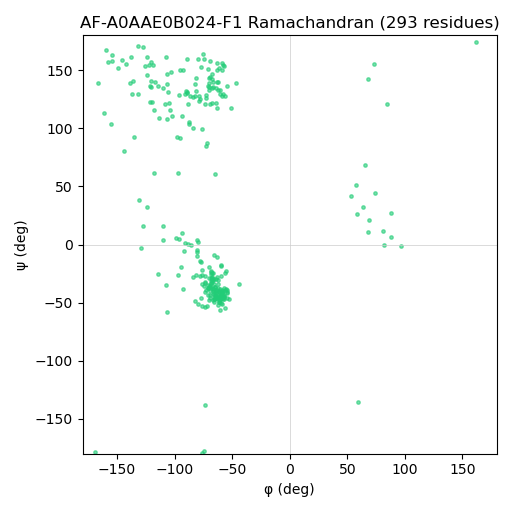366 -15.834 -1.964 1.00 89.25 151 LYS A O 1
ATOM 1174 N N . VAL A 1 152 ? 5.955 -14.745 -0.086 1.00 90.00 152 VAL A N 1
ATOM 1175 C CA . VAL A 1 152 ? 6.609 -13.595 -0.737 1.00 90.00 152 VAL A CA 1
ATOM 1176 C C . VAL A 1 152 ? 7.912 -14.009 -1.415 1.00 90.00 152 VAL A C 1
ATOM 1178 O O . VAL A 1 152 ? 8.324 -13.384 -2.390 1.00 90.00 152 VAL A O 1
ATOM 1181 N N . LEU A 1 153 ? 8.559 -15.052 -0.895 1.00 90.06 153 LEU A N 1
ATOM 1182 C CA . LEU A 1 153 ? 9.799 -15.584 -1.428 1.00 90.06 153 LEU A CA 1
ATOM 1183 C C . LEU A 1 153 ? 9.520 -16.724 -2.434 1.00 90.06 153 LEU A C 1
ATOM 1185 O O . LEU A 1 153 ? 8.527 -17.443 -2.290 1.00 90.06 153 LEU A O 1
ATOM 1189 N N . PRO A 1 154 ? 10.393 -16.931 -3.437 1.00 93.00 154 PRO A N 1
ATOM 1190 C CA . PRO A 1 154 ? 11.573 -16.122 -3.744 1.00 93.00 154 PRO A CA 1
ATOM 1191 C C . PRO A 1 154 ? 11.200 -14.777 -4.392 1.00 93.00 154 PRO A C 1
ATOM 1193 O O . PRO A 1 154 ? 10.109 -14.621 -4.946 1.00 93.00 154 PRO A O 1
ATOM 1196 N N . THR A 1 155 ? 12.120 -13.814 -4.334 1.00 93.38 155 THR A N 1
ATOM 1197 C CA . THR A 1 155 ? 11.992 -12.520 -5.023 1.00 93.38 155 THR A CA 1
ATOM 1198 C C . THR A 1 155 ? 12.226 -12.663 -6.534 1.00 93.38 155 THR A C 1
ATOM 1200 O O . THR A 1 155 ? 12.362 -13.774 -7.051 1.00 93.38 155 THR A O 1
ATOM 1203 N N . GLY A 1 156 ? 12.187 -11.558 -7.283 1.00 95.44 156 GLY A N 1
ATOM 1204 C CA . GLY A 1 156 ? 12.179 -11.556 -8.750 1.00 95.44 156 GLY A CA 1
ATOM 1205 C C . GLY A 1 156 ? 10.778 -11.658 -9.363 1.00 95.44 156 GLY A C 1
ATOM 1206 O O . GLY A 1 156 ? 10.635 -11.759 -10.573 1.00 95.44 156 GLY A O 1
ATOM 1207 N N . LYS A 1 157 ? 9.716 -11.600 -8.557 1.00 95.94 157 LYS A N 1
ATOM 1208 C CA . LYS A 1 157 ? 8.335 -11.714 -9.047 1.00 95.94 157 LYS A CA 1
ATOM 1209 C C . LYS A 1 157 ? 7.703 -10.351 -9.287 1.00 95.94 157 LYS A C 1
ATOM 1211 O O . LYS A 1 157 ? 7.985 -9.396 -8.564 1.00 95.94 157 LYS A O 1
ATOM 1216 N N . THR A 1 158 ? 6.776 -10.264 -10.236 1.00 96.12 158 THR A N 1
ATOM 1217 C CA . THR A 1 158 ? 5.944 -9.074 -10.452 1.00 96.12 158 THR A CA 1
ATOM 1218 C C . THR A 1 158 ? 4.929 -8.940 -9.318 1.00 96.12 158 THR A C 1
ATOM 1220 O O . THR A 1 158 ? 3.796 -9.426 -9.397 1.00 96.12 158 THR A O 1
ATOM 1223 N N . MET A 1 159 ? 5.323 -8.274 -8.234 1.00 93.88 159 MET A N 1
ATOM 1224 C CA . MET A 1 159 ? 4.593 -8.375 -6.970 1.00 93.88 159 MET A CA 1
ATOM 1225 C C . MET A 1 159 ? 3.217 -7.701 -6.970 1.00 93.88 159 MET A C 1
ATOM 1227 O O . MET A 1 159 ? 3.036 -6.634 -7.549 1.00 93.88 159 MET A O 1
ATOM 1231 N N . HIS A 1 160 ? 2.230 -8.282 -6.300 1.00 95.88 160 HIS A N 1
ATOM 1232 C CA . HIS A 1 160 ? 0.892 -7.709 -6.143 1.00 95.88 160 HIS A CA 1
ATOM 1233 C C . HIS A 1 160 ? 0.492 -7.583 -4.670 1.00 95.88 160 HIS A C 1
ATOM 1235 O O . HIS A 1 160 ? 1.058 -8.237 -3.798 1.00 95.88 160 HIS A O 1
ATOM 1241 N N . ALA A 1 161 ? -0.510 -6.743 -4.403 1.00 95.50 161 ALA A N 1
ATOM 1242 C CA . ALA A 1 161 ? -1.185 -6.674 -3.111 1.00 95.50 161 ALA A CA 1
ATOM 1243 C C . ALA A 1 161 ? -2.107 -7.900 -2.905 1.00 95.50 161 ALA A C 1
ATOM 1245 O O . ALA A 1 161 ? -1.749 -9.030 -3.233 1.00 95.50 161 ALA A O 1
ATOM 1246 N N . LEU A 1 162 ? -3.309 -7.689 -2.375 1.00 94.25 162 LEU A N 1
ATOM 1247 C CA . LEU A 1 162 ? -4.316 -8.721 -2.139 1.00 94.25 162 LEU A CA 1
ATOM 1248 C C . LEU A 1 162 ? -5.683 -8.275 -2.666 1.00 94.25 162 LEU A C 1
ATOM 1250 O O . LEU A 1 162 ? -5.853 -7.111 -3.038 1.00 94.25 162 LEU A O 1
ATOM 1254 N N . ASP A 1 163 ? -6.648 -9.194 -2.693 1.00 94.88 163 ASP A N 1
ATOM 1255 C CA . ASP A 1 163 ? -8.042 -8.847 -2.971 1.00 94.88 163 ASP A CA 1
ATOM 1256 C C . ASP A 1 163 ? -8.572 -7.923 -1.859 1.00 94.88 163 ASP A C 1
ATOM 1258 O O . ASP A 1 163 ? -8.650 -8.352 -0.704 1.00 94.88 163 ASP A O 1
ATOM 1262 N N . PRO A 1 164 ? -8.959 -6.670 -2.164 1.00 93.38 164 PRO A N 1
ATOM 1263 C CA . PRO A 1 164 ? -9.472 -5.751 -1.158 1.00 93.38 164 PRO A CA 1
ATOM 1264 C C . PRO A 1 164 ? -10.781 -6.220 -0.515 1.00 93.38 164 PRO A C 1
ATOM 1266 O O . PRO A 1 164 ? -11.191 -5.620 0.464 1.00 93.38 164 PRO A O 1
ATOM 1269 N N . GLN A 1 165 ? -11.466 -7.246 -1.026 1.00 93.19 165 GLN A N 1
ATOM 1270 C CA . GLN A 1 165 ? -12.640 -7.830 -0.368 1.00 93.19 165 GLN A CA 1
ATOM 1271 C C . GLN A 1 165 ? -12.291 -9.000 0.558 1.00 93.19 165 GLN A C 1
ATOM 1273 O O . GLN A 1 165 ? -13.164 -9.486 1.264 1.00 93.19 165 GLN A O 1
ATOM 1278 N N . ALA A 1 166 ? -11.038 -9.451 0.602 1.00 93.44 166 ALA A N 1
ATOM 1279 C CA . ALA A 1 166 ? -10.619 -10.563 1.458 1.00 93.44 166 ALA A CA 1
ATOM 1280 C C . ALA A 1 166 ? -10.197 -10.127 2.877 1.00 93.44 166 ALA A C 1
ATOM 1282 O O . ALA A 1 166 ? -9.788 -10.964 3.682 1.00 93.44 166 ALA A O 1
ATOM 1283 N N . ILE A 1 167 ? -10.252 -8.826 3.188 1.00 94.44 167 ILE A N 1
ATOM 1284 C CA . ILE A 1 167 ? -9.846 -8.265 4.483 1.00 94.44 167 ILE A CA 1
ATOM 1285 C C . ILE A 1 167 ? -11.008 -7.498 5.144 1.00 94.44 167 ILE A C 1
ATOM 1287 O O . ILE A 1 167 ? -11.870 -6.987 4.438 1.00 94.44 167 ILE A O 1
ATOM 1291 N N . PRO A 1 168 ? -11.038 -7.353 6.478 1.00 95.62 168 PRO A N 1
ATOM 1292 C CA . PRO A 1 168 ? -10.210 -8.063 7.444 1.00 95.62 168 PRO A CA 1
ATOM 1293 C C . PRO A 1 168 ? -10.539 -9.558 7.510 1.00 95.62 168 PRO A C 1
ATOM 1295 O O . PRO A 1 168 ? -11.698 -9.957 7.438 1.00 95.62 168 PRO A O 1
ATOM 1298 N N . THR A 1 169 ? -9.517 -10.389 7.684 1.00 95.38 169 THR A N 1
ATOM 1299 C CA . THR A 1 169 ? -9.694 -11.826 7.939 1.00 95.38 169 THR A CA 1
ATOM 1300 C C . THR A 1 169 ? -10.144 -12.092 9.378 1.00 95.38 169 THR A C 1
ATOM 1302 O O . THR A 1 169 ? -9.983 -11.264 10.275 1.00 95.38 169 THR A O 1
ATOM 1305 N N . THR A 1 170 ? -10.652 -13.296 9.650 1.00 94.06 170 THR A N 1
ATOM 1306 C CA . THR A 1 170 ? -10.999 -13.715 11.018 1.00 94.06 170 THR A CA 1
ATOM 1307 C C . THR A 1 170 ? -9.793 -13.661 11.964 1.00 94.06 170 THR A C 1
ATOM 1309 O O . THR A 1 170 ? -9.927 -13.226 13.107 1.00 94.06 170 THR A O 1
ATOM 1312 N N . ALA A 1 171 ? -8.606 -14.045 11.483 1.00 94.94 171 ALA A N 1
ATOM 1313 C CA . ALA A 1 171 ? -7.371 -13.989 12.262 1.00 94.94 171 ALA A CA 1
ATOM 1314 C C . ALA A 1 171 ? -6.958 -12.541 12.576 1.00 94.94 171 ALA A C 1
ATOM 1316 O O . ALA A 1 171 ? -6.608 -12.231 13.717 1.00 94.94 171 ALA A O 1
ATOM 1317 N N . SER A 1 172 ? -7.061 -11.630 11.600 1.00 95.69 172 SER A N 1
ATOM 1318 C CA . SER A 1 172 ? -6.744 -10.219 11.833 1.00 95.69 172 SER A CA 1
ATOM 1319 C C . SER A 1 172 ? -7.757 -9.543 12.757 1.00 95.69 172 SER A C 1
ATOM 1321 O O . SER A 1 172 ? -7.359 -8.740 13.598 1.00 95.69 172 SER A O 1
ATOM 1323 N N . MET A 1 173 ? -9.033 -9.943 12.710 1.00 95.75 173 MET A N 1
ATOM 1324 C CA . MET A 1 173 ? -10.032 -9.542 13.706 1.00 95.75 173 MET A CA 1
ATOM 1325 C C . MET A 1 173 ? -9.659 -9.999 15.119 1.00 95.75 173 MET A C 1
ATOM 1327 O O . MET A 1 173 ? -9.744 -9.205 16.052 1.00 95.75 173 MET A O 1
ATOM 1331 N N . GLN A 1 174 ? -9.227 -11.248 15.307 1.00 96.38 174 GLN A N 1
ATOM 1332 C CA . GLN A 1 174 ? -8.799 -11.739 16.624 1.00 96.38 174 GLN A CA 1
ATOM 1333 C C . GLN A 1 174 ? -7.578 -10.972 17.152 1.00 96.38 174 GLN A C 1
ATOM 1335 O O . GLN A 1 174 ? -7.594 -10.532 18.302 1.00 96.38 174 GLN A O 1
ATOM 1340 N N . SER A 1 175 ? -6.567 -10.742 16.305 1.00 97.38 175 SER A N 1
ATOM 1341 C CA . SER A 1 175 ? -5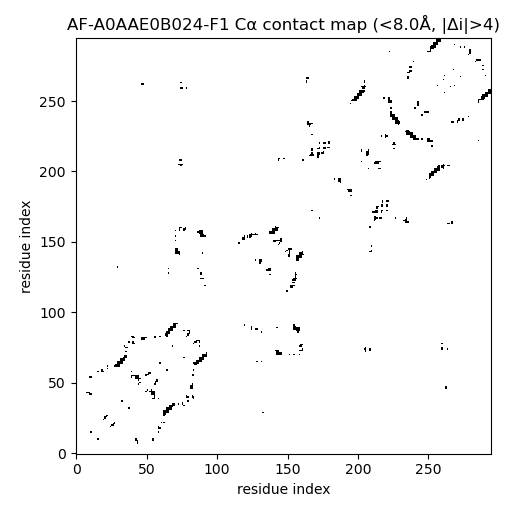.402 -9.911 16.653 1.00 97.38 175 SER A CA 1
ATOM 1342 C C . SER A 1 175 ? -5.825 -8.490 17.044 1.00 97.38 175 SER A C 1
ATOM 1344 O O . SER A 1 175 ? -5.441 -7.975 18.097 1.00 97.38 175 SER A O 1
ATOM 1346 N N . ALA A 1 176 ? -6.706 -7.876 16.250 1.00 97.50 176 ALA A N 1
ATOM 1347 C CA . ALA A 1 176 ? -7.209 -6.532 16.492 1.00 97.50 176 ALA A CA 1
ATOM 1348 C C . ALA A 1 176 ? -7.915 -6.386 17.845 1.00 97.50 176 ALA A C 1
ATOM 1350 O O . ALA A 1 176 ? -7.685 -5.393 18.534 1.00 97.50 176 ALA A O 1
ATOM 1351 N N . LYS A 1 177 ? -8.718 -7.376 18.267 1.00 97.56 177 LYS A N 1
ATOM 1352 C CA . LYS A 1 177 ? -9.359 -7.366 19.595 1.00 97.56 177 LYS A CA 1
ATOM 1353 C C . LYS A 1 177 ? -8.327 -7.252 20.717 1.00 97.56 177 LYS A C 1
ATOM 1355 O O . LYS A 1 177 ? -8.515 -6.455 21.632 1.00 97.56 177 LYS A O 1
ATOM 1360 N N . VAL A 1 178 ? -7.221 -7.996 20.624 1.00 98.12 178 VAL A N 1
ATOM 1361 C CA . VAL A 1 178 ? -6.132 -7.947 21.614 1.00 98.12 178 VAL A CA 1
ATOM 1362 C C . VAL A 1 178 ? -5.487 -6.562 21.644 1.00 98.12 178 VAL A C 1
ATOM 1364 O O . VAL A 1 178 ? -5.290 -6.004 22.723 1.00 98.12 178 VAL A O 1
ATOM 1367 N N . VAL A 1 179 ? -5.184 -5.986 20.477 1.00 98.31 179 VAL A N 1
ATOM 1368 C CA . VAL A 1 179 ? -4.552 -4.659 20.384 1.00 98.31 179 VAL A CA 1
ATOM 1369 C C . VAL A 1 179 ? -5.465 -3.565 20.942 1.00 98.31 179 VAL A C 1
ATOM 1371 O O . VAL A 1 179 ? -5.017 -2.753 21.750 1.00 98.31 179 VAL A O 1
ATOM 1374 N N . VAL A 1 180 ? -6.748 -3.566 20.570 1.00 98.00 180 VAL A N 1
ATOM 1375 C CA . VAL A 1 180 ? -7.729 -2.583 21.054 1.00 98.00 180 VAL A CA 1
ATOM 1376 C C . VAL A 1 180 ? -7.937 -2.705 22.560 1.00 98.00 180 VAL A C 1
ATOM 1378 O O . VAL A 1 180 ? -7.942 -1.689 23.248 1.00 98.00 180 VAL A O 1
ATOM 1381 N N . ASN A 1 181 ? -8.066 -3.923 23.094 1.00 97.31 181 ASN A N 1
ATOM 1382 C CA . ASN A 1 181 ? -8.242 -4.112 24.533 1.00 97.31 181 ASN A CA 1
ATOM 1383 C C . ASN A 1 181 ? -7.022 -3.602 25.308 1.00 97.31 181 ASN A C 1
ATOM 1385 O O . ASN A 1 181 ? -7.194 -2.828 26.243 1.00 97.31 181 ASN A O 1
ATOM 1389 N N . ARG A 1 182 ? -5.799 -3.918 24.858 1.00 98.25 182 ARG A N 1
ATOM 1390 C CA . ARG A 1 182 ? -4.565 -3.398 25.473 1.00 98.25 182 ARG A CA 1
ATOM 1391 C C . ARG A 1 182 ? -4.472 -1.875 25.412 1.00 98.25 182 ARG A C 1
ATOM 1393 O O . ARG A 1 182 ? -4.063 -1.252 26.388 1.00 98.25 182 ARG A O 1
ATOM 1400 N N . LEU A 1 183 ? -4.854 -1.271 24.284 1.00 98.25 183 LEU A N 1
ATOM 1401 C CA . LEU A 1 183 ? -4.895 0.186 24.135 1.00 98.25 183 LEU A CA 1
ATOM 1402 C C . LEU A 1 183 ? -5.860 0.813 25.149 1.00 98.25 183 LEU A C 1
ATOM 1404 O O . LEU A 1 183 ? -5.500 1.767 25.833 1.00 98.25 183 LEU A O 1
ATOM 1408 N N . ILE A 1 184 ? -7.070 0.265 25.263 1.00 97.19 184 ILE A N 1
ATOM 1409 C CA . ILE A 1 184 ? -8.097 0.762 26.183 1.00 97.19 184 ILE A CA 1
ATOM 1410 C C . ILE A 1 184 ? -7.670 0.564 27.636 1.00 97.19 184 ILE A C 1
ATOM 1412 O O . ILE A 1 184 ? -7.809 1.484 28.435 1.00 97.19 184 ILE A O 1
ATOM 1416 N N . GLU A 1 185 ? -7.147 -0.609 27.990 1.00 97.75 185 GLU A N 1
ATOM 1417 C CA . GLU A 1 185 ? -6.640 -0.906 29.333 1.00 97.75 185 GLU A CA 1
ATOM 1418 C C . GLU A 1 185 ? -5.550 0.081 29.736 1.00 97.75 185 GLU A C 1
ATOM 1420 O O . GLU A 1 185 ? -5.620 0.668 30.818 1.00 97.75 185 GLU A O 1
ATOM 1425 N N . ARG A 1 186 ? -4.589 0.325 28.838 1.00 98.19 186 ARG A N 1
ATOM 1426 C CA . ARG A 1 186 ? -3.528 1.300 29.070 1.00 98.19 186 ARG A CA 1
ATOM 1427 C C . ARG A 1 186 ? -4.089 2.709 29.245 1.00 98.19 186 ARG A C 1
ATOM 1429 O O . ARG A 1 186 ? -3.750 3.376 30.216 1.00 98.19 186 ARG A O 1
ATOM 1436 N N . GLN A 1 187 ? -4.982 3.135 28.353 1.00 98.06 187 GLN A N 1
ATOM 1437 C CA . GLN A 1 187 ? -5.582 4.466 28.417 1.00 98.06 187 GLN A CA 1
ATOM 1438 C C . GLN A 1 187 ? -6.414 4.667 29.691 1.00 98.06 187 GLN A C 1
ATOM 1440 O O . GLN A 1 187 ? -6.367 5.735 30.292 1.00 98.06 187 GLN A O 1
ATOM 1445 N N . LYS A 1 188 ? -7.152 3.642 30.136 1.00 97.19 188 LYS A N 1
ATOM 1446 C CA . LYS A 1 188 ? -7.904 3.674 31.399 1.00 97.19 188 LYS A CA 1
ATOM 1447 C C . LYS A 1 188 ? -6.974 3.790 32.597 1.00 97.19 188 LYS A C 1
ATOM 1449 O O . LYS A 1 188 ? -7.261 4.580 33.494 1.00 97.19 188 LYS A O 1
ATOM 1454 N N . ALA A 1 189 ? -5.892 3.011 32.622 1.00 97.94 189 ALA A N 1
ATOM 1455 C CA . ALA A 1 189 ? -4.910 3.055 33.702 1.00 97.94 189 ALA A CA 1
ATOM 1456 C C . ALA A 1 189 ? -4.298 4.458 33.842 1.00 97.94 189 ALA A C 1
ATOM 1458 O O . ALA A 1 189 ? -4.197 4.974 34.952 1.00 97.94 189 ALA A O 1
ATOM 1459 N N . ASP A 1 190 ? -3.997 5.101 32.713 1.00 97.88 190 ASP A N 1
ATOM 1460 C CA . ASP A 1 190 ? -3.394 6.434 32.679 1.00 97.88 190 ASP A CA 1
ATOM 1461 C C . ASP A 1 190 ? -4.421 7.575 32.888 1.00 97.88 190 ASP A C 1
ATOM 1463 O O . ASP A 1 190 ? -4.026 8.722 33.088 1.00 97.88 190 ASP A O 1
ATOM 1467 N N . ASN A 1 191 ? -5.733 7.288 32.880 1.00 97.31 191 ASN A N 1
ATOM 1468 C CA . ASN A 1 191 ? -6.802 8.298 32.926 1.00 97.31 191 ASN A CA 1
ATOM 1469 C C . ASN A 1 191 ? -7.888 8.018 33.987 1.00 97.31 191 ASN A C 1
ATOM 1471 O O . ASN A 1 191 ? -9.086 8.216 33.758 1.00 97.31 191 ASN A O 1
ATOM 1475 N N . GLY A 1 192 ? -7.484 7.518 35.161 1.00 96.38 192 GLY A N 1
ATOM 1476 C CA . GLY A 1 192 ? -8.377 7.356 36.318 1.00 96.38 192 GLY A CA 1
ATOM 1477 C C . GLY A 1 192 ? -9.522 6.361 36.095 1.00 96.38 192 GLY A C 1
ATOM 1478 O O . GLY A 1 192 ? -10.625 6.556 36.600 1.00 96.38 192 GLY A O 1
ATOM 1479 N N . GLY A 1 193 ? -9.289 5.322 35.291 1.00 96.44 193 GLY A N 1
ATOM 1480 C CA . GLY A 1 193 ? -10.261 4.271 34.985 1.00 96.44 193 GLY A CA 1
ATOM 1481 C C . GLY A 1 193 ? -11.279 4.622 33.895 1.00 96.44 193 GLY A C 1
ATOM 1482 O O . GLY A 1 193 ? -12.113 3.776 33.562 1.00 96.44 193 GLY A O 1
ATOM 1483 N N . LYS A 1 194 ? -11.220 5.828 33.315 1.00 96.00 194 LYS A N 1
ATOM 1484 C CA . LYS A 1 194 ? -12.169 6.292 32.291 1.00 96.00 194 LYS A CA 1
ATOM 1485 C C . LYS A 1 194 ? -11.798 5.785 30.897 1.00 96.00 194 LYS A C 1
ATOM 1487 O O . LYS A 1 194 ? -10.631 5.810 30.512 1.00 96.00 194 LYS A O 1
ATOM 1492 N N . TYR A 1 195 ? -12.799 5.349 30.131 1.00 94.56 195 TYR A N 1
ATOM 1493 C CA . TYR A 1 195 ? -12.623 5.021 28.713 1.00 94.56 195 TYR A CA 1
ATOM 1494 C C . TYR A 1 195 ? -12.321 6.293 27.900 1.00 94.56 195 TYR A C 1
ATOM 1496 O O . TYR A 1 195 ? -12.842 7.355 28.245 1.00 94.56 195 TYR A O 1
ATOM 1504 N N . PRO A 1 196 ? -11.513 6.211 26.827 1.00 94.62 196 PRO A N 1
ATOM 1505 C CA . PRO A 1 196 ? -11.425 7.305 25.869 1.00 94.62 196 PRO A CA 1
ATOM 1506 C C . PRO A 1 196 ? -12.756 7.456 25.124 1.00 94.62 196 PRO A C 1
ATOM 1508 O O . PRO A 1 196 ? -13.331 6.462 24.683 1.00 94.62 196 PRO A O 1
ATOM 1511 N N . GLU A 1 197 ? -13.219 8.693 24.964 1.00 91.12 197 GLU A N 1
ATOM 1512 C CA . GLU A 1 197 ? -14.426 8.990 24.181 1.00 91.12 197 GLU A CA 1
ATOM 1513 C C . GLU A 1 197 ? -14.153 8.859 22.679 1.00 91.12 197 GLU A C 1
ATOM 1515 O O . GLU A 1 197 ? -14.950 8.261 21.960 1.00 91.12 197 GLU A O 1
ATOM 1520 N N . THR A 1 198 ? -12.988 9.338 22.225 1.00 92.06 198 THR A N 1
ATOM 1521 C CA . THR A 1 198 ? -12.582 9.315 20.815 1.00 92.06 198 THR A CA 1
ATOM 1522 C C . THR A 1 198 ? -11.125 8.887 20.658 1.00 92.06 198 THR A C 1
ATOM 1524 O O . THR A 1 198 ? -10.256 9.320 21.417 1.00 92.06 198 THR A O 1
ATOM 1527 N N . VAL A 1 199 ? -10.837 8.083 19.632 1.00 94.00 199 VAL A N 1
ATOM 1528 C CA . VAL A 1 199 ? -9.476 7.714 19.216 1.00 94.00 199 VAL A CA 1
ATOM 1529 C C . VAL A 1 199 ? -9.225 8.179 17.783 1.00 94.00 199 VAL A C 1
ATOM 1531 O O . VAL A 1 199 ? -9.931 7.792 16.852 1.00 94.00 199 VAL A O 1
ATOM 1534 N N . ALA A 1 200 ? -8.190 8.999 17.594 1.00 93.38 200 ALA A N 1
ATOM 1535 C CA . ALA A 1 200 ? -7.707 9.383 16.272 1.00 93.38 200 ALA A CA 1
ATOM 1536 C C . ALA A 1 200 ? -6.612 8.413 15.803 1.00 93.38 200 ALA A C 1
ATOM 1538 O O . ALA A 1 200 ? -5.653 8.159 16.533 1.00 93.38 200 ALA A O 1
ATOM 1539 N N . LEU A 1 201 ? -6.739 7.874 14.590 1.00 93.75 201 LEU A N 1
ATOM 1540 C CA . LEU A 1 201 ? -5.801 6.895 14.032 1.00 93.75 201 LEU A CA 1
ATOM 1541 C C . LEU A 1 201 ? -5.630 7.051 12.519 1.00 93.75 201 LEU A C 1
ATOM 1543 O O . LEU A 1 201 ? -6.480 7.603 11.819 1.00 93.75 201 LEU A O 1
ATOM 1547 N N . VAL A 1 202 ? -4.514 6.533 12.008 1.00 93.31 202 VAL A N 1
ATOM 1548 C CA . VAL A 1 202 ? -4.165 6.579 10.584 1.00 93.31 202 VAL A CA 1
ATOM 1549 C C . VAL A 1 202 ? -4.247 5.179 9.989 1.00 93.31 202 VAL A C 1
ATOM 1551 O O . VAL A 1 202 ? -3.718 4.233 10.567 1.00 93.31 202 VAL A O 1
ATOM 1554 N N . LEU A 1 203 ? -4.868 5.052 8.814 1.00 94.31 203 LEU A N 1
ATOM 1555 C CA . LEU A 1 203 ? -4.855 3.808 8.038 1.00 94.31 203 LEU A CA 1
ATOM 1556 C C . LEU A 1 203 ? -3.909 3.920 6.839 1.00 94.31 203 LEU A C 1
ATOM 1558 O O . LEU A 1 203 ? -4.090 4.770 5.949 1.00 94.31 203 LEU A O 1
ATOM 1562 N N . TRP A 1 204 ? -2.927 3.018 6.790 1.00 94.25 204 TRP A N 1
ATOM 1563 C CA . TRP A 1 204 ? -2.027 2.853 5.653 1.00 94.25 204 TRP A CA 1
ATOM 1564 C C . TRP A 1 204 ? -2.402 1.623 4.826 1.00 94.25 204 TRP A C 1
ATOM 1566 O O . TRP A 1 204 ? -2.937 0.631 5.318 1.00 94.25 204 TRP A O 1
ATOM 1576 N N . GLY A 1 205 ? -2.151 1.687 3.517 1.00 92.81 205 GLY A N 1
ATOM 1577 C CA . GLY A 1 205 ? -2.376 0.532 2.645 1.00 92.81 205 GLY A CA 1
ATOM 1578 C C . GLY A 1 205 ? -1.411 -0.613 2.967 1.00 92.81 205 GLY A C 1
ATOM 1579 O O . GLY A 1 205 ? -1.808 -1.773 2.983 1.00 92.81 205 GLY A O 1
ATOM 1580 N N . THR A 1 206 ? -0.148 -0.284 3.258 1.00 93.31 206 THR A N 1
ATOM 1581 C CA . THR A 1 206 ? 0.932 -1.262 3.451 1.00 93.31 206 THR A CA 1
ATOM 1582 C C . THR A 1 206 ? 0.677 -2.209 4.616 1.00 93.31 206 THR A C 1
ATOM 1584 O O . THR A 1 206 ? 0.794 -3.419 4.436 1.00 93.31 206 THR A O 1
ATOM 1587 N N . ASP A 1 207 ? 0.329 -1.702 5.800 1.00 93.88 207 ASP A N 1
ATOM 1588 C CA . ASP A 1 207 ? 0.100 -2.559 6.966 1.00 93.88 207 ASP A CA 1
ATOM 1589 C C . ASP A 1 207 ? -1.174 -3.396 6.799 1.00 93.88 207 ASP A C 1
ATOM 1591 O O . ASP A 1 207 ? -1.164 -4.576 7.137 1.00 93.88 207 ASP A O 1
ATOM 1595 N N . ASN A 1 208 ? -2.228 -2.849 6.185 1.00 95.94 208 ASN A N 1
ATOM 1596 C CA . ASN A 1 208 ? -3.455 -3.599 5.912 1.00 95.94 208 ASN A CA 1
ATOM 1597 C C . ASN A 1 208 ? -3.233 -4.742 4.911 1.00 95.94 208 ASN A C 1
ATOM 1599 O O . ASN A 1 208 ? -3.816 -5.809 5.084 1.00 95.94 208 ASN A O 1
ATOM 1603 N N . ILE A 1 209 ? -2.344 -4.576 3.923 1.00 96.12 209 ILE A N 1
ATOM 1604 C CA . ILE A 1 209 ? -1.910 -5.695 3.070 1.00 96.12 209 ILE A CA 1
ATOM 1605 C C . ILE A 1 209 ? -1.127 -6.716 3.900 1.00 96.12 209 ILE A C 1
ATOM 1607 O O . ILE A 1 209 ? -1.427 -7.906 3.861 1.00 96.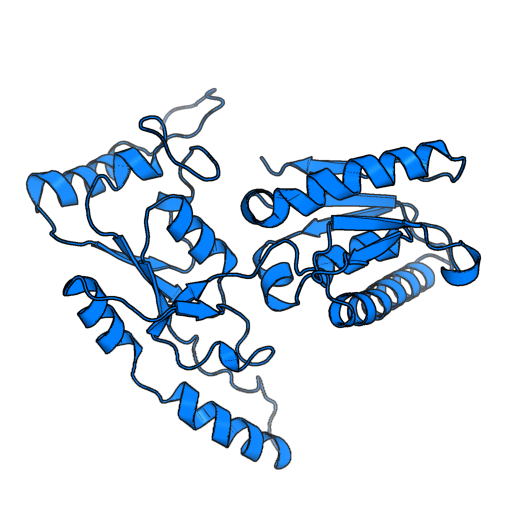12 209 ILE A O 1
ATOM 1611 N N . LYS A 1 210 ? -0.141 -6.254 4.681 1.00 95.81 210 LYS A N 1
ATOM 1612 C CA . LYS A 1 210 ? 0.778 -7.134 5.422 1.00 95.81 210 LYS A CA 1
ATOM 1613 C C . LYS A 1 210 ? 0.119 -7.963 6.517 1.00 95.81 210 LYS A C 1
ATOM 1615 O O . LYS A 1 210 ? 0.597 -9.039 6.862 1.00 95.81 210 LYS A O 1
ATOM 1620 N N . THR A 1 211 ? -0.943 -7.426 7.095 1.00 96.56 211 THR A N 1
ATOM 1621 C CA . THR A 1 211 ? -1.637 -7.998 8.251 1.00 96.56 211 THR A CA 1
ATOM 1622 C C . THR A 1 211 ? -3.016 -8.538 7.896 1.00 96.56 211 THR A C 1
ATOM 1624 O O . THR A 1 211 ? -3.758 -8.962 8.774 1.00 96.56 211 THR A O 1
ATOM 1627 N N . TYR A 1 212 ? -3.390 -8.515 6.614 1.00 96.38 212 TYR A N 1
ATOM 1628 C CA . TYR A 1 212 ? -4.738 -8.867 6.170 1.00 96.38 212 TYR A CA 1
ATOM 1629 C C . TYR A 1 212 ? -5.829 -8.069 6.909 1.00 96.38 212 TYR A C 1
ATOM 1631 O O . TYR A 1 212 ? -6.860 -8.610 7.319 1.00 96.38 212 TYR A O 1
ATOM 1639 N N . GLY A 1 213 ? -5.585 -6.772 7.104 1.00 96.06 213 GLY A N 1
ATOM 1640 C CA . GLY A 1 213 ? -6.541 -5.818 7.658 1.00 96.06 213 GLY A CA 1
ATOM 1641 C C . GLY A 1 213 ? -6.572 -5.683 9.182 1.00 96.06 213 GLY A C 1
ATOM 1642 O O . GLY A 1 213 ? -7.629 -5.338 9.700 1.00 96.06 213 GLY A O 1
ATOM 1643 N N . GLU A 1 214 ? -5.485 -5.952 9.923 1.00 97.62 214 GLU A N 1
ATOM 1644 C CA . GLU A 1 214 ? -5.498 -5.840 11.398 1.00 97.62 214 GLU A CA 1
ATOM 1645 C C . GLU A 1 214 ? -5.846 -4.420 11.878 1.00 97.62 214 GLU A C 1
ATOM 1647 O O . GLU A 1 214 ? -6.674 -4.272 12.770 1.00 97.62 214 GLU A O 1
ATOM 1652 N N . SER A 1 215 ? -5.272 -3.362 11.296 1.00 95.94 215 SER A N 1
ATOM 1653 C CA . SER A 1 215 ? -5.575 -1.985 11.724 1.00 95.94 215 SER A CA 1
ATOM 1654 C C . SER A 1 215 ? -6.989 -1.547 11.332 1.00 95.94 215 SER A C 1
ATOM 1656 O O . SER A 1 215 ? -7.676 -0.917 12.133 1.00 95.94 215 SER A O 1
ATOM 1658 N N . LEU A 1 216 ? -7.484 -1.952 10.157 1.00 94.56 216 LEU A N 1
ATOM 1659 C CA . LEU A 1 216 ? -8.894 -1.780 9.797 1.00 94.56 216 LEU A CA 1
ATOM 1660 C C . LEU A 1 216 ? -9.818 -2.507 10.789 1.00 94.56 216 LEU A C 1
ATOM 1662 O O . LEU A 1 216 ? -10.806 -1.935 11.244 1.00 94.56 216 LEU A O 1
ATOM 1666 N N . ALA A 1 217 ? -9.479 -3.737 11.172 1.00 95.75 217 ALA A N 1
ATOM 1667 C CA . ALA A 1 217 ? -10.208 -4.498 12.179 1.00 95.75 217 ALA A CA 1
ATOM 1668 C C . ALA A 1 217 ? -10.199 -3.827 13.563 1.00 95.75 217 ALA A C 1
ATOM 1670 O O . ALA A 1 217 ? -11.199 -3.902 14.276 1.00 95.75 217 ALA A O 1
ATOM 1671 N N . GLN A 1 218 ? -9.114 -3.138 13.941 1.00 97.19 218 GLN A N 1
ATOM 1672 C CA . GLN A 1 218 ? -9.058 -2.375 15.194 1.00 97.19 218 GLN A CA 1
ATOM 1673 C C . GLN A 1 218 ? -10.105 -1.258 15.199 1.00 97.19 218 GLN A C 1
ATOM 1675 O O . GLN A 1 218 ? -10.829 -1.122 16.183 1.00 97.19 218 GLN A O 1
ATOM 1680 N N . VAL A 1 219 ? -10.254 -0.528 14.086 1.00 94.12 219 VAL A N 1
ATOM 1681 C CA . VAL A 1 219 ? -11.303 0.496 13.925 1.00 94.12 219 VAL A CA 1
ATOM 1682 C C . VAL A 1 219 ? -12.690 -0.113 14.100 1.00 94.12 219 VAL A C 1
ATOM 1684 O O . VAL A 1 219 ? -13.473 0.384 14.905 1.00 94.12 219 VAL A O 1
ATOM 1687 N N . LEU A 1 220 ? -12.983 -1.205 13.381 1.00 92.81 220 LEU A N 1
ATOM 1688 C CA . LEU A 1 220 ? -14.280 -1.885 13.459 1.00 92.81 220 LEU A CA 1
ATOM 1689 C C . LEU A 1 220 ? -14.574 -2.357 14.888 1.00 92.81 220 LEU A C 1
ATOM 1691 O O . LEU A 1 220 ? -15.675 -2.169 15.402 1.00 92.81 220 LEU A O 1
ATOM 1695 N N . TRP A 1 221 ? -13.574 -2.908 15.576 1.00 95.44 221 TRP A N 1
ATOM 1696 C CA . TRP A 1 221 ? -13.761 -3.356 16.947 1.00 95.44 221 TRP A CA 1
ATOM 1697 C C . TRP A 1 221 ? -13.956 -2.191 17.922 1.00 95.44 221 TRP A C 1
ATOM 1699 O O . TRP A 1 221 ? -14.823 -2.298 18.785 1.00 95.44 221 TRP A O 1
ATOM 1709 N N . MET A 1 222 ? -13.237 -1.066 17.792 1.00 94.56 222 MET A N 1
ATOM 1710 C CA . MET A 1 222 ? -13.412 0.129 18.646 1.00 94.56 222 MET A CA 1
ATOM 1711 C C . MET A 1 222 ? -14.871 0.603 18.680 1.00 94.56 222 MET A C 1
ATOM 1713 O O . MET A 1 222 ? -15.437 0.773 19.764 1.00 94.56 222 MET A O 1
ATOM 1717 N N . ILE A 1 223 ? -15.510 0.688 17.513 1.00 91.06 223 ILE A N 1
ATOM 1718 C CA . ILE A 1 223 ? -16.922 1.084 17.368 1.00 91.06 223 ILE A CA 1
ATOM 1719 C C . ILE A 1 223 ? -17.908 -0.066 17.661 1.00 91.06 223 ILE A C 1
ATOM 1721 O O . ILE A 1 223 ? -19.122 0.132 17.723 1.00 91.06 223 ILE A O 1
ATOM 1725 N N . GLY A 1 224 ? -17.399 -1.282 17.873 1.00 91.50 224 GLY A N 1
ATOM 1726 C CA . GLY A 1 224 ? -18.191 -2.460 18.210 1.00 91.50 224 GLY A CA 1
ATOM 1727 C C . GLY A 1 224 ? -18.977 -3.023 17.029 1.00 91.50 224 GLY A C 1
ATOM 1728 O O . GLY A 1 224 ? -20.149 -3.364 17.185 1.00 91.50 224 GLY A O 1
ATOM 1729 N N . VAL A 1 225 ? -18.351 -3.124 15.858 1.00 89.56 225 VAL A N 1
ATOM 1730 C CA . VAL A 1 225 ? -18.895 -3.837 14.694 1.00 89.56 225 VAL A CA 1
ATOM 1731 C C . VAL A 1 225 ? -17.953 -4.963 14.266 1.00 89.56 225 VAL A C 1
ATOM 1733 O O . VAL A 1 225 ? -16.753 -4.940 14.556 1.00 89.56 225 VAL A O 1
ATOM 1736 N N . ARG A 1 226 ? -18.488 -5.967 13.571 1.00 89.25 226 ARG A N 1
ATOM 1737 C CA . ARG A 1 226 ? -17.708 -7.064 12.983 1.00 89.25 226 ARG A CA 1
ATOM 1738 C C . ARG A 1 226 ? -17.908 -7.120 11.468 1.00 89.25 226 ARG A C 1
ATOM 1740 O O . ARG A 1 226 ? -19.035 -6.925 11.021 1.00 89.25 226 ARG A O 1
ATOM 1747 N N . PRO A 1 227 ? -16.859 -7.400 10.678 1.00 91.56 227 PRO A N 1
ATOM 1748 C CA . PRO A 1 227 ? -17.012 -7.684 9.258 1.00 91.56 227 PRO A CA 1
ATOM 1749 C C . PRO A 1 227 ? -17.716 -9.026 9.044 1.00 91.56 227 PRO A C 1
ATOM 1751 O O . PRO A 1 227 ? -17.474 -9.986 9.779 1.00 91.56 227 PRO A O 1
ATOM 1754 N N . VAL A 1 228 ? -18.546 -9.098 8.006 1.00 90.44 228 VAL A N 1
ATOM 1755 C CA . VAL A 1 228 ? -19.273 -10.302 7.599 1.00 90.44 228 VAL A CA 1
ATOM 1756 C C . VAL A 1 228 ? -18.893 -10.650 6.168 1.00 90.44 228 VAL A C 1
ATOM 1758 O O . VAL A 1 228 ? -19.050 -9.842 5.248 1.00 90.44 228 VAL A O 1
ATOM 1761 N N . ALA A 1 229 ? -18.389 -11.868 5.994 1.00 91.00 229 ALA A N 1
ATOM 1762 C CA . ALA A 1 229 ? -18.104 -12.426 4.685 1.00 91.00 229 ALA A CA 1
ATOM 1763 C C . ALA A 1 229 ? -19.380 -12.999 4.051 1.00 91.00 229 ALA A C 1
ATOM 1765 O O . ALA A 1 229 ? -20.229 -13.570 4.738 1.00 91.00 229 ALA A O 1
ATOM 1766 N N . ASP A 1 230 ? -19.518 -12.855 2.736 1.00 91.00 230 ASP A N 1
ATOM 1767 C CA . ASP A 1 230 ? -20.533 -13.574 1.971 1.00 91.00 230 ASP A CA 1
ATOM 1768 C C . ASP A 1 230 ? -20.147 -15.050 1.740 1.00 91.00 230 ASP A C 1
ATOM 1770 O O . ASP A 1 230 ? -19.089 -15.515 2.165 1.00 91.00 230 ASP A O 1
ATOM 1774 N N . ALA A 1 231 ? -21.002 -15.800 1.036 1.00 92.38 231 ALA A N 1
ATOM 1775 C CA . ALA A 1 231 ? -20.762 -17.212 0.723 1.00 92.38 231 ALA A CA 1
ATOM 1776 C C . ALA A 1 231 ? -19.474 -17.468 -0.091 1.00 92.38 231 ALA A C 1
ATOM 1778 O O . ALA A 1 231 ? -18.984 -18.593 -0.116 1.00 92.38 231 ALA A O 1
ATOM 1779 N N . PHE A 1 232 ? -18.917 -16.440 -0.740 1.00 91.38 232 PHE A N 1
ATOM 1780 C CA . PHE A 1 232 ? -17.669 -16.509 -1.502 1.00 91.38 232 PHE A CA 1
ATOM 1781 C C . PHE A 1 232 ? -16.452 -16.040 -0.689 1.00 91.38 232 PHE A C 1
ATOM 1783 O O . PHE A 1 232 ? -15.353 -15.951 -1.232 1.00 91.38 232 PHE A O 1
ATOM 1790 N N . GLY A 1 233 ? -16.627 -15.730 0.599 1.00 87.81 233 GLY A N 1
ATOM 1791 C CA . GLY A 1 233 ? -15.557 -15.257 1.477 1.00 87.81 233 GLY A CA 1
ATOM 1792 C C . GLY A 1 233 ? -15.250 -13.764 1.341 1.00 87.81 233 GLY A C 1
ATOM 1793 O O . GLY A 1 233 ? -14.241 -13.305 1.875 1.00 87.81 233 GLY A O 1
ATOM 1794 N N . ARG A 1 234 ? -16.095 -12.990 0.645 1.00 91.75 234 ARG A N 1
ATOM 1795 C CA . ARG A 1 234 ? -15.879 -11.553 0.429 1.00 91.75 234 ARG A CA 1
ATOM 1796 C C . ARG A 1 234 ? -16.484 -10.752 1.572 1.00 91.75 234 ARG A C 1
ATOM 1798 O O . ARG A 1 234 ? -17.692 -10.793 1.796 1.00 91.75 234 ARG A O 1
ATOM 1805 N N . VAL A 1 235 ? -15.654 -9.984 2.262 1.00 90.88 235 VAL A N 1
ATOM 1806 C CA . VAL A 1 235 ? -16.042 -9.028 3.298 1.00 90.88 235 VAL A CA 1
ATOM 1807 C C . VAL A 1 235 ? -16.617 -7.780 2.637 1.00 90.88 235 VAL A C 1
ATOM 1809 O O . VAL A 1 235 ? -15.896 -6.905 2.150 1.00 90.88 235 VAL A O 1
ATOM 1812 N N . ASN A 1 236 ? -17.944 -7.706 2.601 1.00 87.12 236 ASN A N 1
ATOM 1813 C CA . ASN A 1 236 ? -18.672 -6.610 1.963 1.00 87.12 236 ASN A CA 1
ATOM 1814 C C . ASN A 1 236 ? -19.744 -5.964 2.849 1.00 87.12 236 ASN A C 1
ATOM 1816 O O . ASN A 1 236 ? -20.321 -4.970 2.411 1.00 87.12 236 ASN A O 1
ATOM 1820 N N . ARG A 1 237 ? -19.956 -6.482 4.066 1.00 86.06 237 ARG A N 1
ATOM 1821 C CA . ARG A 1 237 ? -20.920 -5.988 5.059 1.00 86.06 237 ARG A CA 1
ATOM 1822 C C . ARG A 1 237 ? -20.312 -5.983 6.461 1.00 86.06 237 ARG A C 1
ATOM 1824 O O . ARG A 1 237 ? -19.349 -6.711 6.719 1.00 86.06 237 ARG A O 1
ATOM 1831 N N . VAL A 1 238 ? -20.902 -5.221 7.374 1.00 87.25 238 VAL A N 1
ATOM 1832 C CA . VAL A 1 238 ? -20.644 -5.264 8.817 1.00 87.25 238 VAL A CA 1
ATOM 1833 C C . VAL A 1 238 ? -21.925 -5.468 9.619 1.00 87.25 238 VAL A C 1
ATOM 1835 O O . VAL A 1 238 ? -23.013 -5.081 9.207 1.00 87.25 238 VAL A O 1
ATOM 1838 N N . GLU A 1 239 ? -21.773 -6.047 10.805 1.00 87.81 239 GLU A N 1
ATOM 1839 C CA . GLU A 1 239 ? -22.845 -6.232 11.782 1.00 87.81 239 GLU A CA 1
ATOM 1840 C C . GLU A 1 239 ? -22.473 -5.608 13.126 1.00 87.81 239 GLU A C 1
ATOM 1842 O O . GLU A 1 239 ? -21.308 -5.621 13.543 1.00 87.81 239 GLU A O 1
ATOM 1847 N N . ILE A 1 240 ? -23.479 -5.085 13.827 1.00 86.94 240 ILE A N 1
ATOM 1848 C CA . ILE A 1 240 ? -23.326 -4.551 15.180 1.00 86.94 240 ILE A CA 1
ATOM 1849 C C . ILE A 1 240 ? -23.016 -5.689 16.152 1.00 86.94 240 ILE A C 1
ATOM 1851 O O . ILE A 1 240 ? -23.686 -6.717 16.172 1.00 86.94 240 ILE A O 1
ATOM 1855 N N . VAL A 1 241 ? -22.040 -5.467 17.026 1.00 89.38 241 VAL A N 1
ATOM 1856 C CA . VAL A 1 241 ? -21.823 -6.280 18.225 1.00 89.38 241 VAL A CA 1
ATOM 1857 C C . VAL A 1 241 ? -22.641 -5.696 19.371 1.00 89.38 241 VAL A C 1
ATOM 1859 O O . VAL A 1 241 ? -22.595 -4.482 19.590 1.00 89.38 241 VAL A O 1
ATOM 1862 N N . SER A 1 242 ? -23.396 -6.529 20.092 1.00 89.94 242 SER A N 1
ATOM 1863 C CA . SER A 1 242 ? -24.162 -6.081 21.263 1.00 89.94 242 SER A CA 1
ATOM 1864 C C . SER A 1 242 ? -23.226 -5.524 22.342 1.00 89.94 242 SER A C 1
ATOM 1866 O O . SER A 1 242 ? -22.070 -5.933 22.441 1.00 89.94 242 SER A O 1
ATOM 1868 N N . LEU A 1 243 ? -23.703 -4.587 23.170 1.00 88.00 243 LEU A N 1
ATOM 1869 C CA . LEU A 1 243 ? -22.887 -4.036 24.263 1.00 88.00 243 LEU A CA 1
ATOM 1870 C C . LEU A 1 243 ? -22.531 -5.091 25.318 1.00 88.00 243 LEU A C 1
ATOM 1872 O O . LEU A 1 243 ? -21.466 -5.006 25.924 1.00 88.00 243 LEU A O 1
ATOM 1876 N N . GLU A 1 244 ? -23.395 -6.093 25.494 1.00 94.00 244 GLU A N 1
ATOM 1877 C CA . GLU A 1 244 ? -23.135 -7.250 26.350 1.00 94.00 244 GLU A CA 1
ATOM 1878 C C . GLU A 1 244 ? -21.922 -8.044 25.852 1.00 94.00 244 GLU A C 1
ATOM 1880 O O . GLU A 1 244 ? -20.993 -8.282 26.619 1.00 94.00 244 GLU A O 1
ATOM 1885 N N . GLU A 1 245 ? -21.874 -8.376 24.555 1.00 93.81 245 GLU A N 1
ATOM 1886 C CA . GLU A 1 245 ? -20.716 -9.067 23.977 1.00 93.81 245 GLU A CA 1
ATOM 1887 C C . GLU A 1 245 ? -19.476 -8.159 23.928 1.00 93.81 245 GLU A C 1
ATOM 1889 O O . GLU A 1 245 ? -18.350 -8.623 24.117 1.00 93.81 245 GLU A O 1
ATOM 1894 N N . LEU A 1 246 ? -19.657 -6.858 23.676 1.00 91.81 246 LEU A N 1
ATOM 1895 C CA . LEU A 1 246 ? -18.553 -5.902 23.599 1.00 91.81 246 LEU A CA 1
ATOM 1896 C C . LEU A 1 246 ? -17.896 -5.667 24.969 1.00 91.81 246 LEU A C 1
ATOM 1898 O O . LEU A 1 246 ? -16.699 -5.387 25.023 1.00 91.81 246 LEU A O 1
ATOM 1902 N N . GLY A 1 247 ? -18.664 -5.757 26.061 1.00 94.19 247 GLY A N 1
ATOM 1903 C CA . GLY A 1 247 ? -18.187 -5.614 27.442 1.00 94.19 247 GLY A CA 1
ATOM 1904 C C . GLY A 1 247 ? -17.718 -4.203 27.820 1.00 94.19 247 GLY A C 1
ATOM 1905 O O . GLY A 1 247 ? -17.086 -4.010 28.860 1.00 94.19 247 GLY A O 1
ATOM 1906 N N . ARG A 1 248 ? -17.978 -3.204 26.971 1.00 94.06 248 ARG A N 1
ATOM 1907 C CA . ARG A 1 248 ? -17.569 -1.804 27.155 1.00 94.06 248 ARG A CA 1
ATOM 1908 C C . ARG A 1 248 ? -18.415 -0.857 26.298 1.00 94.06 248 ARG A C 1
ATOM 1910 O O . ARG A 1 248 ? -19.066 -1.313 25.356 1.00 94.06 248 ARG A O 1
ATOM 1917 N N . PRO A 1 249 ? -18.345 0.463 26.545 1.00 91.56 249 PRO A N 1
ATOM 1918 C CA . PRO A 1 249 ? -18.863 1.449 25.608 1.00 91.56 249 PRO A CA 1
ATOM 1919 C C . PRO A 1 249 ? -18.196 1.338 24.228 1.00 91.56 249 PRO A C 1
ATOM 1921 O O . PRO A 1 249 ? -17.023 0.955 24.099 1.00 91.56 249 PRO A O 1
ATOM 1924 N N . ARG A 1 250 ? -18.950 1.706 23.190 1.00 92.06 250 ARG A N 1
ATOM 1925 C CA . ARG A 1 250 ? -18.402 1.969 21.854 1.00 92.06 250 ARG A CA 1
ATOM 1926 C C . ARG A 1 250 ? -17.513 3.212 21.940 1.00 92.06 250 ARG A C 1
ATOM 1928 O O . ARG A 1 250 ? -17.855 4.152 22.650 1.00 92.06 250 ARG A O 1
ATOM 1935 N N . ILE A 1 251 ? -16.374 3.189 21.257 1.00 90.75 251 ILE A N 1
ATOM 1936 C CA . ILE A 1 251 ? -15.410 4.296 21.242 1.00 90.75 251 ILE A CA 1
ATOM 1937 C C . ILE A 1 251 ? -15.517 4.990 19.893 1.00 90.75 251 ILE A C 1
ATOM 1939 O O . ILE A 1 251 ? -15.493 4.316 18.862 1.00 90.75 251 ILE A O 1
ATOM 1943 N N . ASP A 1 252 ? -15.628 6.314 19.905 1.00 87.50 252 ASP A N 1
ATOM 1944 C CA . ASP A 1 252 ? -15.689 7.111 18.688 1.00 87.50 252 ASP A CA 1
ATOM 1945 C C . ASP A 1 252 ? -14.330 7.128 17.977 1.00 87.50 252 ASP A C 1
ATOM 1947 O O . ASP A 1 252 ? -13.276 7.009 18.611 1.00 87.50 252 ASP A O 1
ATOM 1951 N N . VAL A 1 253 ? -14.323 7.267 16.651 1.00 87.31 253 VAL A N 1
ATOM 1952 C CA . VAL A 1 253 ? -13.080 7.163 15.872 1.00 87.31 253 VAL A CA 1
ATOM 1953 C C . VAL A 1 253 ? -12.964 8.235 14.799 1.00 87.31 253 VAL A C 1
ATOM 1955 O O . VAL A 1 253 ? -13.824 8.396 13.931 1.00 87.31 253 VAL A O 1
ATOM 1958 N N . VAL A 1 254 ? -11.815 8.910 14.792 1.00 87.75 254 VAL A N 1
ATOM 1959 C CA . VAL A 1 254 ? -11.402 9.786 13.691 1.00 87.75 254 VAL A CA 1
ATOM 1960 C C . VAL A 1 254 ? -10.338 9.054 12.890 1.00 87.75 254 VAL A C 1
ATOM 1962 O O . VAL A 1 254 ? -9.262 8.745 13.399 1.00 87.75 254 VAL A O 1
ATOM 1965 N N . VAL A 1 255 ? -10.648 8.745 11.631 1.00 87.25 255 VAL A N 1
ATOM 1966 C CA . VAL A 1 255 ? -9.795 7.894 10.797 1.00 87.25 255 VAL A CA 1
ATOM 1967 C C . VAL A 1 255 ? -9.216 8.697 9.643 1.00 87.25 255 VAL A C 1
ATOM 1969 O O . VAL A 1 255 ? -9.905 9.030 8.674 1.00 87.25 255 VAL A O 1
ATOM 1972 N N . ASN A 1 256 ? -7.916 8.960 9.710 1.00 88.50 256 ASN A N 1
ATOM 1973 C CA . ASN A 1 256 ? -7.165 9.599 8.640 1.00 88.50 256 ASN A CA 1
ATOM 1974 C C . ASN A 1 256 ? -6.660 8.523 7.673 1.00 88.50 256 ASN A C 1
ATOM 1976 O O . ASN A 1 256 ? -5.701 7.804 7.947 1.00 88.50 256 ASN A O 1
ATOM 1980 N N . CYS A 1 257 ? -7.309 8.392 6.516 1.00 87.75 257 CYS A N 1
ATOM 1981 C CA . CYS A 1 257 ? -6.852 7.458 5.489 1.00 87.75 257 CYS A CA 1
ATOM 1982 C C . CYS A 1 257 ? -5.769 8.105 4.628 1.00 87.75 257 CYS A C 1
ATOM 1984 O O . CYS A 1 257 ? -6.010 9.154 4.020 1.00 87.75 257 CYS A O 1
ATOM 1986 N N . SER A 1 258 ? -4.624 7.434 4.502 1.00 91.38 258 SER A N 1
ATOM 1987 C CA . SER A 1 258 ? -3.615 7.792 3.500 1.00 91.38 258 SER A CA 1
ATOM 1988 C C . SER A 1 258 ? -4.184 7.741 2.075 1.00 91.38 258 SER A C 1
ATOM 1990 O O . SER A 1 258 ? -5.124 6.987 1.788 1.00 91.38 258 SER A O 1
ATOM 1992 N N . GLY A 1 259 ? -3.588 8.506 1.153 1.00 88.06 259 GLY A N 1
ATOM 1993 C CA . GLY A 1 259 ? -3.942 8.461 -0.270 1.00 88.06 259 GLY A CA 1
ATOM 1994 C C . GLY A 1 259 ? -3.852 7.047 -0.854 1.00 88.06 259 GLY A C 1
ATOM 1995 O O . GLY A 1 259 ? -4.767 6.612 -1.546 1.00 88.06 259 GLY A O 1
ATOM 1996 N N . VAL A 1 260 ? -2.818 6.289 -0.476 1.00 90.81 260 VAL A N 1
ATOM 1997 C CA . VAL A 1 260 ? -2.633 4.892 -0.898 1.00 90.81 260 VAL A CA 1
ATOM 1998 C C . VAL A 1 260 ? -3.743 3.991 -0.355 1.00 90.81 260 VAL A C 1
ATOM 2000 O O . VAL A 1 260 ? -4.336 3.233 -1.117 1.00 90.81 260 VAL A O 1
ATOM 2003 N N . PHE A 1 261 ? -4.093 4.095 0.934 1.00 92.19 261 PHE A N 1
ATOM 2004 C CA . PHE A 1 261 ? -5.203 3.314 1.494 1.00 92.19 261 PHE A CA 1
ATOM 2005 C C . PHE A 1 261 ? -6.515 3.611 0.762 1.00 92.19 261 PHE A C 1
ATOM 2007 O O . PHE A 1 261 ? -7.236 2.697 0.372 1.00 92.19 261 PHE A O 1
ATOM 2014 N N . ARG A 1 262 ? -6.803 4.893 0.517 1.00 90.00 262 ARG A N 1
ATOM 2015 C CA . ARG A 1 262 ? -7.980 5.329 -0.244 1.00 90.00 262 ARG A CA 1
ATOM 2016 C C . ARG A 1 262 ? -8.002 4.734 -1.655 1.00 90.00 262 ARG A C 1
ATOM 2018 O O . ARG A 1 262 ? -9.078 4.380 -2.121 1.00 90.00 262 ARG A O 1
ATOM 2025 N N . ASP A 1 263 ? -6.862 4.652 -2.332 1.00 89.75 263 ASP A N 1
ATOM 2026 C CA . ASP A 1 263 ? -6.783 4.183 -3.720 1.00 89.75 263 ASP A CA 1
ATOM 2027 C C . ASP A 1 263 ? -6.873 2.645 -3.823 1.00 89.75 263 ASP A C 1
ATOM 2029 O O . ASP A 1 263 ? -7.356 2.116 -4.826 1.00 89.75 263 ASP A O 1
ATOM 2033 N N . LEU A 1 264 ? -6.458 1.913 -2.783 1.00 90.69 264 LEU A N 1
ATOM 2034 C CA . LEU A 1 264 ? -6.492 0.444 -2.746 1.00 90.69 264 LEU A CA 1
ATOM 2035 C C . LEU A 1 264 ? -7.774 -0.131 -2.127 1.00 90.69 264 LEU A C 1
ATOM 2037 O O . LEU A 1 264 ? -8.287 -1.129 -2.623 1.00 90.69 264 LEU A O 1
ATOM 2041 N N . PHE A 1 265 ? -8.299 0.508 -1.081 1.00 90.75 265 PHE A N 1
ATOM 2042 C CA . PHE A 1 265 ? -9.310 -0.052 -0.175 1.00 90.75 265 PHE A CA 1
ATOM 2043 C C . PHE A 1 265 ? -10.570 0.822 -0.069 1.00 90.75 265 PHE A C 1
ATOM 2045 O O . PHE A 1 265 ? -11.228 0.902 0.972 1.00 90.75 265 PHE A O 1
ATOM 2052 N N . ILE A 1 266 ? -10.932 1.515 -1.157 1.00 83.25 266 ILE A N 1
ATOM 2053 C CA . ILE A 1 26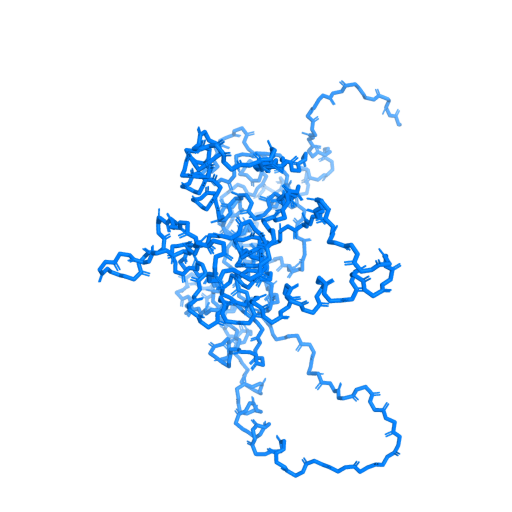6 ? -12.104 2.407 -1.184 1.00 83.25 266 ILE A CA 1
ATOM 2054 C C . ILE A 1 266 ? -13.424 1.683 -0.877 1.00 83.25 266 ILE A C 1
ATOM 2056 O O . ILE A 1 266 ? -14.359 2.307 -0.375 1.00 83.25 266 ILE A O 1
ATOM 2060 N N . ASN A 1 267 ? -13.503 0.381 -1.160 1.00 77.88 267 ASN A N 1
ATOM 2061 C CA . ASN A 1 267 ? -14.644 -0.479 -0.844 1.00 77.88 267 ASN A CA 1
ATOM 2062 C C . ASN A 1 267 ? -14.957 -0.465 0.657 1.00 77.88 267 ASN A C 1
ATOM 2064 O O . ASN A 1 267 ? -16.107 -0.253 1.020 1.00 77.88 267 ASN A O 1
ATOM 2068 N N . HIS A 1 268 ? -13.952 -0.566 1.530 1.00 75.38 268 HIS A N 1
ATOM 2069 C CA . HIS A 1 268 ? -14.175 -0.511 2.979 1.00 75.38 268 HIS A CA 1
ATOM 2070 C C . HIS A 1 268 ? -14.636 0.862 3.453 1.00 75.38 268 HIS A C 1
ATOM 2072 O O . HIS A 1 268 ? -15.410 0.959 4.399 1.00 75.38 268 HIS A O 1
ATOM 2078 N N . LYS A 1 269 ? -14.217 1.935 2.773 1.00 68.19 269 LYS A N 1
ATOM 2079 C CA . LYS A 1 269 ? -14.730 3.276 3.069 1.00 68.19 269 LYS A CA 1
ATOM 2080 C C . LYS A 1 269 ? -16.194 3.430 2.647 1.00 68.19 269 LYS A C 1
ATOM 2082 O O . LYS A 1 269 ? -16.944 4.121 3.327 1.00 68.19 269 LYS A O 1
ATOM 2087 N N . LYS A 1 270 ? -16.594 2.840 1.516 1.00 65.19 270 LYS A N 1
ATOM 2088 C CA . LYS A 1 270 ? -17.957 2.961 0.971 1.00 65.19 270 LYS A CA 1
ATOM 2089 C C . LYS A 1 270 ? -18.955 2.043 1.673 1.00 65.19 270 LYS A C 1
ATOM 2091 O O . LYS A 1 270 ? -19.996 2.526 2.101 1.00 65.19 270 LYS A O 1
ATOM 2096 N N . ASN A 1 271 ? -18.628 0.760 1.793 1.00 64.75 271 ASN A N 1
ATOM 2097 C CA . ASN A 1 271 ? -19.553 -0.260 2.284 1.00 64.75 271 ASN A CA 1
ATOM 2098 C C . ASN A 1 271 ? -19.839 -0.061 3.773 1.00 64.75 271 ASN A C 1
ATOM 2100 O O . ASN A 1 271 ? -20.994 0.007 4.173 1.00 64.75 271 ASN A O 1
ATOM 2104 N N . HIS A 1 272 ? -18.797 0.175 4.574 1.00 65.38 272 HIS A N 1
ATOM 2105 C CA . HIS A 1 272 ? -18.974 0.322 6.016 1.00 65.38 272 HIS A CA 1
ATOM 2106 C C . HIS A 1 272 ? -19.559 1.680 6.414 1.00 65.38 272 HIS A C 1
ATOM 2108 O O . HIS A 1 272 ? -20.205 1.770 7.446 1.00 65.38 272 HIS A O 1
ATOM 2114 N N . ARG A 1 273 ? -19.379 2.750 5.620 1.00 66.69 273 ARG A N 1
ATOM 2115 C CA . ARG A 1 273 ? -19.937 4.067 5.975 1.00 66.69 273 ARG A CA 1
ATOM 2116 C C . ARG A 1 273 ? -21.457 4.012 6.106 1.00 66.69 273 ARG A C 1
ATOM 2118 O O . ARG A 1 273 ? -21.977 4.489 7.101 1.00 66.69 273 ARG A O 1
ATOM 2125 N N . ARG A 1 274 ? -22.149 3.451 5.111 1.00 62.31 274 ARG A N 1
ATOM 2126 C CA . ARG A 1 274 ? -23.617 3.431 5.095 1.00 62.31 274 ARG A CA 1
ATOM 2127 C C . ARG A 1 274 ? -24.176 2.598 6.244 1.00 62.31 274 ARG A C 1
ATOM 2129 O O . ARG A 1 274 ? -25.066 3.056 6.945 1.00 62.31 274 ARG A O 1
ATOM 2136 N N . GLU A 1 275 ? -23.616 1.410 6.449 1.00 64.38 275 GLU A N 1
ATOM 2137 C CA . GLU A 1 275 ? -24.041 0.512 7.522 1.00 64.38 275 GLU A CA 1
ATOM 2138 C C . GLU A 1 275 ? -23.767 1.146 8.891 1.00 64.38 275 GLU A C 1
ATOM 2140 O O . GLU A 1 275 ? -24.630 1.118 9.755 1.00 64.38 275 GLU A O 1
ATOM 2145 N N . ILE A 1 276 ? -22.636 1.834 9.076 1.00 63.59 276 ILE A N 1
ATOM 2146 C CA . ILE A 1 276 ? -22.336 2.510 10.345 1.00 63.59 276 ILE A CA 1
ATOM 2147 C C . ILE A 1 276 ? -23.178 3.782 10.562 1.00 63.59 276 ILE A C 1
ATOM 2149 O O . ILE A 1 276 ? -23.562 4.073 11.692 1.00 63.59 276 ILE A O 1
ATOM 2153 N N . GLU A 1 277 ? -23.535 4.512 9.505 1.00 65.12 277 GLU A N 1
ATOM 2154 C CA . GLU A 1 277 ? -24.484 5.635 9.586 1.00 65.12 277 GLU A CA 1
ATOM 2155 C C . GLU A 1 277 ? -25.918 5.181 9.919 1.00 65.12 277 GLU A C 1
ATOM 2157 O O . GLU A 1 277 ? -26.689 5.928 10.522 1.00 65.12 277 GLU A O 1
ATOM 2162 N N . GLU A 1 278 ? -26.301 3.961 9.538 1.00 59.75 278 GLU A N 1
ATOM 2163 C CA . GLU A 1 278 ? -27.575 3.359 9.950 1.00 59.75 278 GLU A CA 1
ATOM 2164 C C . GLU A 1 278 ? -27.532 2.924 11.428 1.00 59.75 278 GLU A C 1
ATOM 2166 O O . GLU A 1 278 ? -28.522 3.090 12.141 1.00 59.75 278 GLU A O 1
ATOM 2171 N N . ILE A 1 279 ? -26.367 2.486 11.923 1.00 59.03 279 ILE A N 1
ATOM 2172 C CA . ILE A 1 279 ? -26.134 2.124 13.334 1.00 59.03 279 ILE A CA 1
ATOM 2173 C C . ILE A 1 279 ? -26.254 3.345 14.261 1.00 59.03 279 ILE A C 1
ATOM 2175 O O . ILE A 1 279 ? -26.884 3.258 15.314 1.00 59.03 279 ILE A O 1
ATOM 2179 N N . THR A 1 280 ? -25.714 4.501 13.865 1.00 57.09 280 THR A N 1
ATOM 2180 C CA . THR A 1 280 ? -25.788 5.746 14.655 1.00 57.09 280 THR A CA 1
ATOM 2181 C C . THR A 1 280 ? -27.193 6.333 14.759 1.00 57.09 280 THR A C 1
ATOM 2183 O O . THR A 1 280 ? -27.495 7.046 15.713 1.00 57.09 280 THR A O 1
ATOM 2186 N N . ARG A 1 281 ? -28.090 6.023 13.817 1.00 55.78 281 ARG A N 1
ATOM 2187 C CA . ARG A 1 281 ? -29.495 6.468 13.865 1.00 55.78 281 ARG A CA 1
ATOM 2188 C C . ARG A 1 281 ? -30.361 5.654 14.832 1.00 55.78 281 ARG A C 1
ATOM 2190 O O . ARG A 1 281 ? -31.459 6.095 15.156 1.00 55.78 281 ARG A O 1
ATOM 2197 N N . GLY A 1 282 ? -29.880 4.499 15.299 1.00 52.03 282 GLY A N 1
ATOM 2198 C CA . GLY A 1 282 ? -30.617 3.564 16.156 1.00 52.03 282 GLY A CA 1
ATOM 2199 C C . GLY A 1 282 ? -30.694 3.918 17.648 1.00 52.03 282 GLY A C 1
ATOM 2200 O O . GLY A 1 282 ? -31.272 3.143 18.403 1.00 52.03 282 GLY A O 1
ATOM 2201 N N . GLY A 1 283 ? -30.141 5.056 18.087 1.00 46.66 283 GLY A N 1
ATOM 2202 C CA . GLY A 1 283 ? -30.251 5.533 19.476 1.00 46.66 283 GLY A CA 1
ATOM 2203 C C . GLY A 1 283 ? -29.070 5.200 20.400 1.00 46.66 283 GLY A C 1
ATOM 2204 O O . GLY A 1 283 ? -29.066 5.646 21.545 1.00 46.66 283 GLY A O 1
ATOM 2205 N N . ASP A 1 284 ? -28.048 4.491 19.911 1.00 50.72 284 ASP A N 1
ATOM 2206 C CA . ASP A 1 284 ? -26.749 4.383 20.588 1.00 50.72 284 ASP A CA 1
ATOM 2207 C C . ASP A 1 284 ? -25.935 5.666 20.318 1.00 50.72 284 ASP A C 1
ATOM 2209 O O . ASP A 1 284 ? -25.764 6.054 19.163 1.00 50.72 284 ASP A O 1
ATOM 2213 N N . ASN A 1 285 ? -25.413 6.318 21.367 1.00 45.03 285 ASN A N 1
ATOM 2214 C CA . ASN A 1 285 ? -24.581 7.539 21.319 1.00 45.03 285 ASN A CA 1
ATOM 2215 C C . ASN A 1 285 ? -23.215 7.326 20.616 1.00 45.03 285 ASN A C 1
ATOM 2217 O O . ASN A 1 285 ? -22.158 7.483 21.225 1.00 45.03 285 ASN A O 1
ATOM 2221 N N . LEU A 1 286 ? -23.200 6.944 19.341 1.00 47.19 286 LEU A N 1
ATOM 2222 C CA . LEU A 1 286 ? -22.019 7.030 18.483 1.00 47.19 286 LEU A CA 1
ATOM 2223 C C . LEU A 1 286 ? -22.082 8.367 17.745 1.00 47.19 286 LEU A C 1
ATOM 2225 O O . LEU A 1 286 ? -22.946 8.586 16.898 1.00 47.19 286 LEU A O 1
ATOM 2229 N N . SER A 1 287 ? -21.172 9.267 18.096 1.00 43.41 287 SER A N 1
ATOM 2230 C CA . SER A 1 287 ? -21.206 10.639 17.609 1.00 43.41 287 SER A CA 1
ATOM 2231 C C . SER A 1 287 ? -20.730 10.740 16.157 1.00 43.41 287 SER A C 1
ATOM 2233 O O . SER A 1 287 ? -21.469 11.294 15.348 1.00 43.41 287 SER A O 1
ATOM 2235 N N . TYR A 1 288 ? -19.551 10.220 15.773 1.00 50.34 288 TYR A N 1
ATOM 2236 C CA . TYR A 1 288 ? -18.997 10.501 14.440 1.00 50.34 288 TYR A CA 1
ATOM 2237 C C . TYR A 1 288 ? -17.909 9.520 13.970 1.00 50.34 288 TYR A C 1
ATOM 2239 O O . TYR A 1 288 ? -16.753 9.615 14.366 1.00 50.34 288 TYR A O 1
ATOM 2247 N N . ILE A 1 289 ? -18.186 8.726 12.926 1.00 53.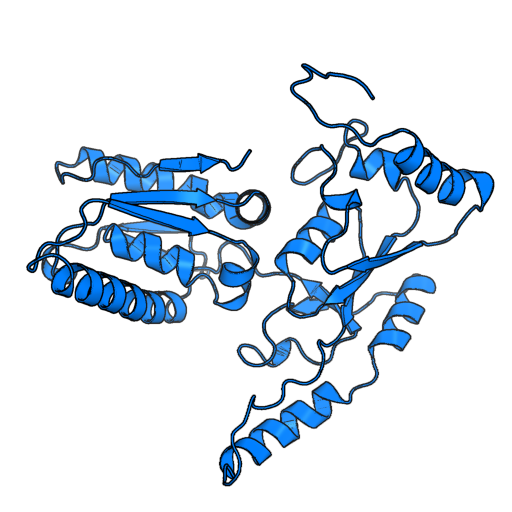88 289 ILE A N 1
ATOM 2248 C CA . ILE A 1 289 ? -17.091 8.181 12.103 1.00 53.88 289 ILE A CA 1
ATOM 2249 C C . ILE A 1 289 ? -16.681 9.202 11.052 1.00 53.88 289 ILE A C 1
ATOM 2251 O O . ILE A 1 289 ? -17.288 9.313 9.981 1.00 53.88 289 ILE A O 1
ATOM 2255 N N . LEU A 1 290 ? -15.587 9.911 11.322 1.00 51.47 290 LEU A N 1
ATOM 2256 C CA . LEU A 1 290 ? -15.005 10.830 10.354 1.00 51.47 290 LEU A CA 1
ATOM 2257 C C . LEU A 1 290 ? -13.840 10.164 9.617 1.00 51.47 290 LEU A C 1
ATOM 2259 O O . LEU A 1 290 ? -12.685 10.231 10.031 1.00 51.47 290 LEU A O 1
ATOM 2263 N N . PHE A 1 291 ? -14.133 9.552 8.467 1.00 55.50 291 PHE A N 1
ATOM 2264 C CA . PHE A 1 291 ? -13.089 9.179 7.507 1.00 55.50 291 PHE A CA 1
ATOM 2265 C C . PHE A 1 291 ? -12.550 10.427 6.795 1.00 55.50 291 PHE A C 1
ATOM 2267 O O . PHE A 1 291 ? -12.989 10.755 5.677 1.00 55.50 291 PHE A O 1
ATOM 2274 N N . MET A 1 292 ? -11.585 11.102 7.416 1.00 40.34 292 MET A N 1
ATOM 2275 C CA . MET A 1 292 ? -10.889 12.240 6.825 1.00 40.34 292 MET A CA 1
ATOM 2276 C C . MET A 1 292 ? -10.095 11.796 5.589 1.00 40.34 292 MET A C 1
ATOM 2278 O O . MET A 1 292 ? -9.433 10.756 5.567 1.00 40.34 292 MET A O 1
ATOM 2282 N N . LYS A 1 293 ? -10.204 12.575 4.510 1.00 37.59 293 LYS A N 1
ATOM 2283 C CA . LYS A 1 293 ? -9.360 12.427 3.317 1.00 37.59 293 LYS A CA 1
ATOM 2284 C C . LYS A 1 293 ? -8.009 13.062 3.664 1.00 37.59 293 LYS A C 1
ATOM 2286 O O . LYS A 1 293 ? -8.014 14.229 4.048 1.00 37.59 293 LYS A O 1
ATOM 2291 N N . SER A 1 294 ? -6.883 12.354 3.526 1.00 34.53 294 SER A N 1
ATOM 2292 C CA . SER A 1 294 ? -5.619 13.087 3.384 1.00 34.53 294 SER A CA 1
ATOM 2293 C C . SER A 1 294 ? -5.686 13.895 2.086 1.00 34.53 294 SER A C 1
ATOM 2295 O O . SER A 1 294 ? -6.262 13.425 1.092 1.00 34.53 294 SER A O 1
ATOM 2297 N N . ILE A 1 295 ? -5.172 15.123 2.157 1.00 32.94 295 ILE A N 1
ATOM 2298 C CA . ILE A 1 295 ? -5.006 16.045 1.028 1.00 32.94 295 ILE A CA 1
ATOM 2299 C C . ILE A 1 295 ? -4.116 15.374 -0.022 1.00 32.94 295 ILE A C 1
ATOM 2301 O O . ILE A 1 295 ? -3.174 14.662 0.401 1.00 32.94 295 ILE A O 1
#

InterPro domains:
  IPR003672 CobN/magnesium chelatase [PF02514] (1-104)
  IPR003672 CobN/magnesium chelatase [PF02514] (122-268)
  IPR003672 CobN/magnesium chelatase [PTHR44119] (104-267)

Organism: NCBI:txid43782

Nearest PDB structures (foldseek):
  6ysg-assembly1_A  TM=8.964E-01  e=2.828E-33  Synechocystis sp. PCC 6803 substr. Kazusa
  6ytn-assembly2_BBB  TM=8.969E-01  e=3.881E-33  Synechocystis sp. PCC 6803
  6yt0-assembly2_A  TM=8.955E-01  e=2.434E-32  Synechocystis sp. PCC 6803 substr. Kazusa
  4zhj-assembly1_B  TM=8.451E-01  e=5.203E-32  Synechocystis sp. PCC 6803 substr. Kazusa
  6yt0-assembly1_B  TM=8.644E-01  e=2.418E-29  Synechocystis sp. PCC 6803 substr. Kazusa

Foldseek 3Di:
DDDDPDPFDADDPVLLVVLVCVCPPVNDQADEEEDPPDPLLVGDADLFDGDPPGRLDVRNPPHAYEYAYALLQQLVLVSCCGRNVYQHFHDYDPDDDDPDDDDDDDPPVVVVVVVLVVQNPDPQQVVLVVCVSVVHDFAEFERADCVLPVSSTDTRGSYHFDDLQLPDDPVLLVVLVVVLVVVQVVVCVVPVNDGAQEDEDEDDPSVCRHSRHNVVSNLCLLQQKDFDADPVNGRQAIDHHDCVRSVDARHEYEYEYDSSCCSRNVSCVPRVVVVVVVVCVPPRPHPDHHHDYDD

Radius of gyration: 22.66 Å; Cα contacts (8 Å, |Δi|>4): 475; chains: 1; bounding box: 57×57×64 Å

pLDDT: mean 86.72, std 14.41, range [32.94, 98.31]

Sequence (295 aa):
MRLLFSKSASPHHGFATYYSFVEKIFKADAVLHFGSHGSLEFMPGKQVGMSDVCYPDSLIGNIPNVYYYAANNPSEATIAKRRSYANTISYLTPPSENAGLYKAKLTTLFEFLGECLKLIVAHNELGSLKQALEGKYVEPGPGCDPIRNPKVLPTGKTMHALDPQAIPTTASMQSAKVVVNRLIERQKADNGGKYPETVALVLWGTDNIKTYGESLAQVLWMIGVRPVADAFGRVNRVEIVSLEELGRPRIDVVVNCSGVFRDLFINHKKNHRREIEEITRGGDNLSYILFMKSI

Solvent-accessible surface area (backbone atoms only — not comparable to full-atom values): 16448 Å² total; per-residue (Å²): 139,80,94,78,88,68,96,66,81,75,83,54,66,72,62,50,49,52,38,49,36,43,55,74,70,71,52,51,83,55,47,81,46,75,37,92,78,56,69,55,45,71,38,59,56,61,79,53,76,64,48,85,89,12,45,20,42,62,45,55,61,88,46,50,30,36,27,43,25,44,32,64,45,22,44,58,47,45,42,28,37,44,33,45,65,32,48,34,29,14,36,78,70,81,84,86,71,81,89,76,75,94,78,89,86,66,76,78,55,51,62,59,46,51,62,49,42,62,36,68,68,49,83,35,41,68,57,30,52,51,33,48,77,69,74,43,90,56,58,72,36,47,24,27,44,51,86,85,38,58,71,34,50,49,44,20,18,34,42,34,58,73,66,67,38,57,35,55,31,74,67,18,39,55,54,13,52,54,54,47,51,52,51,49,53,52,49,12,70,78,48,86,70,40,77,69,68,64,49,79,48,75,45,55,33,50,60,30,58,52,46,37,14,23,68,61,28,29,55,37,47,42,54,30,34,42,80,38,59,49,100,85,57,38,37,67,48,66,44,82,51,54,57,79,82,60,73,51,82,67,28,32,37,38,35,40,33,35,65,60,20,52,66,66,41,46,63,64,60,56,48,47,47,57,55,51,57,54,52,40,72,72,74,51,94,56,83,53,84,44,74,42,76,54,130

Mean predicted aligned error: 7.51 Å